Protein AF-M4YPM7-F1 (afdb_monomer)

Radius of gyration: 28.74 Å; Cα contacts (8 Å, |Δi|>4): 149; chains: 1; bounding box: 62×43×100 Å

Sequence (216 aa):
MRSREERKAAREKEKERKKGLDSFDRGKEKEYKKYLNSKSRFVKGIVYSVIEYILVIVFVLAIVAYTQGDDMSHFQDDVIEMLKPGNFIFTALVSFLPIIILGNISTYFGIGTVPKMAIGIIRCLILVVWIYVVLIAAGNIDLMEVTGLSRGNTGLDGLTIGMDGLARFAAFILMVSILIPIGEFAGARKKHKEALAWYNATYKNEDSDEKETAED

pLDDT: mean 71.66, std 12.61, range [38.16, 86.94]

Structure (mmCIF, N/CA/C/O backbone):
data_AF-M4YPM7-F1
#
_entry.id   AF-M4YPM7-F1
#
loop_
_atom_site.group_PDB
_atom_site.id
_atom_site.type_symbol
_atom_site.label_atom_id
_atom_site.label_alt_id
_atom_site.label_comp_id
_atom_site.label_asym_id
_atom_site.label_entity_id
_atom_site.label_seq_id
_atom_site.pdbx_PDB_ins_code
_atom_site.Cartn_x
_atom_site.Cartn_y
_atom_site.Cartn_z
_atom_site.occupancy
_atom_site.B_iso_or_equiv
_atom_site.auth_seq_id
_atom_site.auth_comp_id
_atom_site.auth_asym_id
_atom_site.auth_atom_id
_atom_site.pdbx_PDB_model_num
ATOM 1 N N . MET A 1 1 ? -30.215 -17.330 58.445 1.00 56.34 1 MET A N 1
ATOM 2 C CA . MET A 1 1 ? -28.790 -17.044 58.163 1.00 56.34 1 MET A CA 1
ATOM 3 C C . MET A 1 1 ? -28.404 -17.803 56.899 1.00 56.34 1 MET A C 1
ATOM 5 O O . MET A 1 1 ? -28.416 -19.022 56.949 1.00 56.34 1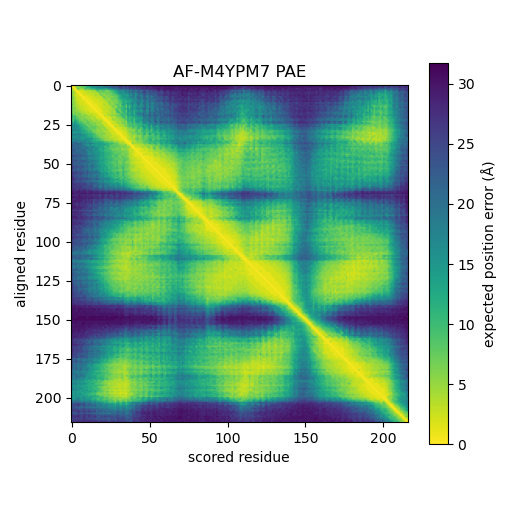 MET A O 1
ATOM 9 N N . ARG A 1 2 ? -28.146 -17.139 55.759 1.00 57.22 2 ARG A N 1
ATOM 10 C CA . ARG A 1 2 ? -27.670 -17.851 54.552 1.00 57.22 2 ARG A CA 1
ATOM 11 C C . ARG A 1 2 ? -26.302 -18.474 54.837 1.00 57.22 2 ARG A C 1
ATOM 13 O O . ARG A 1 2 ? -25.424 -17.772 55.348 1.00 57.22 2 ARG A O 1
ATOM 20 N N . SER A 1 3 ? -26.165 -19.767 54.547 1.00 76.06 3 SER A N 1
ATOM 21 C CA . SER A 1 3 ? -24.959 -20.566 54.789 1.00 76.06 3 SER A CA 1
ATOM 22 C C . SER A 1 3 ? -23.730 -19.885 54.171 1.00 76.06 3 SER A C 1
ATOM 24 O O . SER A 1 3 ? -23.802 -19.292 53.090 1.00 76.06 3 SER A O 1
ATOM 26 N N . ARG A 1 4 ? -22.577 -19.944 54.854 1.00 73.88 4 ARG A N 1
ATOM 27 C CA . ARG A 1 4 ? -21.296 -19.413 54.344 1.00 73.88 4 ARG A CA 1
ATOM 28 C C . ARG A 1 4 ? -20.943 -19.978 52.960 1.00 73.88 4 ARG A C 1
ATOM 30 O O . ARG A 1 4 ? -20.230 -19.312 52.211 1.00 73.88 4 ARG A O 1
ATOM 37 N N . GLU A 1 5 ? -21.459 -21.153 52.618 1.00 74.94 5 GLU A N 1
ATOM 38 C CA . GLU A 1 5 ? -21.242 -21.824 51.335 1.00 74.94 5 GLU A CA 1
ATOM 39 C C . GLU A 1 5 ? -22.024 -21.166 50.192 1.00 74.94 5 GLU A C 1
ATOM 41 O O . GLU A 1 5 ? -21.445 -20.888 49.144 1.00 74.94 5 GLU A O 1
ATOM 46 N N . GLU A 1 6 ? -23.280 -20.766 50.414 1.00 74.81 6 GLU A N 1
ATOM 47 C CA . GLU A 1 6 ? -24.077 -20.041 49.409 1.00 74.81 6 GLU A CA 1
ATOM 48 C C . GLU A 1 6 ? -23.452 -18.684 49.056 1.00 74.81 6 GLU A C 1
ATOM 50 O O . GLU A 1 6 ? -23.468 -18.252 47.902 1.00 74.81 6 GLU A O 1
ATOM 55 N N . ARG A 1 7 ? -22.841 -18.012 50.042 1.00 77.94 7 ARG A N 1
ATOM 56 C CA . ARG A 1 7 ? -22.130 -16.740 49.829 1.00 77.94 7 ARG A CA 1
ATOM 57 C C . ARG A 1 7 ? -20.819 -16.918 49.058 1.00 77.94 7 ARG A C 1
ATOM 59 O O . ARG A 1 7 ? -20.432 -16.003 48.333 1.00 77.94 7 ARG A O 1
ATOM 66 N N . LYS A 1 8 ? -20.132 -18.057 49.202 1.00 80.62 8 LYS A N 1
ATOM 67 C CA . LYS A 1 8 ? -18.924 -18.374 48.420 1.00 80.62 8 LYS A CA 1
ATOM 68 C C . LYS A 1 8 ? -19.280 -18.728 46.975 1.00 80.62 8 LYS A C 1
ATOM 70 O O . LYS A 1 8 ? -18.718 -18.119 46.070 1.00 80.62 8 LYS A O 1
ATOM 75 N N . ALA A 1 9 ? -20.282 -19.582 46.770 1.00 81.31 9 ALA A N 1
ATOM 76 C CA . ALA A 1 9 ? -20.758 -19.956 45.438 1.00 81.31 9 ALA A CA 1
ATOM 77 C C . ALA A 1 9 ? -21.307 -18.753 44.643 1.00 81.31 9 ALA A C 1
ATOM 79 O O . ALA A 1 9 ? -21.054 -18.624 43.446 1.00 81.31 9 ALA A O 1
ATOM 80 N N . ALA A 1 10 ? -22.008 -17.822 45.303 1.00 79.38 10 ALA A N 1
ATOM 81 C CA . ALA A 1 10 ? -22.462 -16.583 44.666 1.00 79.38 10 ALA A CA 1
ATOM 82 C C . ALA A 1 10 ? -21.291 -15.678 44.233 1.00 79.38 10 ALA A C 1
ATOM 84 O O . ALA A 1 10 ? -21.323 -15.116 43.140 1.00 79.38 10 ALA A O 1
ATOM 85 N N . ARG A 1 11 ? -20.234 -15.578 45.052 1.00 80.38 11 ARG A N 1
ATOM 86 C CA . ARG A 1 11 ? -19.030 -14.790 44.731 1.00 80.38 11 ARG A CA 1
ATOM 87 C C . ARG A 1 11 ? -18.207 -15.403 43.599 1.00 80.38 11 ARG A C 1
ATOM 89 O O . ARG A 1 11 ? -17.636 -14.658 42.809 1.00 80.38 11 ARG A O 1
ATOM 96 N N . GLU A 1 12 ? -18.127 -16.728 43.509 1.00 82.25 12 GLU A N 1
ATOM 97 C CA . GLU A 1 12 ? -17.452 -17.404 42.392 1.00 82.25 12 GLU A CA 1
ATOM 98 C C . GLU A 1 12 ? -18.206 -17.205 41.079 1.00 82.25 12 GLU A C 1
ATOM 100 O O . GLU A 1 12 ? -17.600 -16.755 40.107 1.00 82.25 12 GLU A O 1
ATOM 105 N N . LYS A 1 13 ? -19.535 -17.381 41.079 1.00 80.06 13 LYS A N 1
ATOM 106 C CA . LYS A 1 13 ? -20.371 -17.078 39.905 1.00 80.06 13 LYS A CA 1
ATOM 107 C C . LYS A 1 13 ? -20.246 -15.622 39.456 1.00 80.06 13 LYS A C 1
ATOM 109 O O . LYS A 1 13 ? -20.207 -15.345 38.261 1.00 80.06 13 LYS A O 1
ATOM 114 N N . GLU A 1 14 ? -20.159 -14.678 40.392 1.00 76.44 14 GLU A N 1
ATOM 115 C CA . GLU A 1 14 ? -19.972 -13.262 40.059 1.00 76.44 14 GLU A CA 1
ATOM 116 C C . GLU A 1 14 ? -18.581 -12.981 39.461 1.00 76.44 14 GLU A C 1
ATOM 118 O O . GLU A 1 14 ? -18.468 -12.227 38.493 1.00 76.44 14 GLU A O 1
ATOM 123 N N . LYS A 1 15 ? -17.522 -13.623 39.974 1.00 80.19 15 LYS A N 1
ATOM 124 C CA . LYS A 1 15 ? -16.163 -13.521 39.414 1.00 80.19 15 LYS A CA 1
ATOM 125 C C . LYS A 1 15 ? -16.060 -14.122 38.013 1.00 80.19 15 LYS A C 1
ATOM 127 O O . LYS A 1 15 ? -15.408 -13.529 37.157 1.00 80.19 15 LYS A O 1
ATOM 132 N N . GLU A 1 16 ? -16.686 -15.268 37.766 1.00 75.12 16 GLU A N 1
ATOM 133 C CA . GLU A 1 16 ? -16.736 -15.883 36.432 1.00 75.12 16 GLU A CA 1
ATOM 134 C C . GLU A 1 16 ? -17.495 -15.007 35.439 1.00 75.12 16 GLU A C 1
ATOM 136 O O . GLU A 1 16 ? -17.037 -14.798 34.316 1.00 75.12 16 GLU A O 1
ATOM 141 N N . ARG A 1 17 ? -18.608 -14.411 35.877 1.00 70.56 17 ARG A N 1
ATOM 142 C CA . ARG A 1 17 ? -19.399 -13.498 35.051 1.00 70.56 17 ARG A CA 1
ATOM 143 C C . ARG A 1 17 ? -18.626 -12.223 34.697 1.00 70.56 17 ARG A C 1
ATOM 145 O O . ARG A 1 17 ? -18.667 -11.809 33.542 1.00 70.56 17 ARG A O 1
ATOM 152 N N . LYS A 1 18 ? -17.874 -11.649 35.646 1.00 71.81 18 LYS A N 1
ATOM 153 C CA . LYS A 1 18 ? -16.980 -10.500 35.396 1.00 71.81 18 LYS A CA 1
ATOM 154 C C . LYS A 1 18 ? -15.835 -10.861 34.445 1.00 71.81 18 LYS A C 1
ATOM 156 O O . LYS A 1 18 ? -15.642 -10.172 33.455 1.00 71.81 18 LYS A O 1
ATOM 161 N N . LYS A 1 19 ? -15.162 -12.000 34.652 1.00 71.75 19 LYS A N 1
ATOM 162 C CA . LYS A 1 19 ? -14.123 -12.491 33.724 1.00 71.75 19 LYS A CA 1
ATOM 163 C C . LYS A 1 19 ? -14.656 -12.713 32.305 1.00 71.75 19 LYS A C 1
ATOM 165 O O . LYS A 1 19 ? -13.960 -12.401 31.340 1.00 71.75 19 LYS A O 1
ATOM 170 N N . GLY A 1 20 ? -15.873 -13.245 32.178 1.00 66.44 20 GLY A N 1
ATOM 171 C CA . GLY A 1 20 ? -16.557 -13.405 30.896 1.00 66.44 20 GLY A CA 1
ATOM 172 C C . GLY A 1 20 ? -16.801 -12.062 30.206 1.00 66.44 20 GLY A C 1
ATOM 173 O O . GLY A 1 20 ? -16.461 -11.915 29.032 1.00 66.44 20 GLY A O 1
ATOM 174 N N . LEU A 1 21 ? -17.290 -11.068 30.951 1.00 68.06 21 LEU A N 1
ATOM 175 C CA . LEU A 1 21 ? -17.509 -9.705 30.459 1.00 68.06 21 LEU A CA 1
ATOM 176 C C . LEU A 1 21 ? -16.196 -9.046 29.993 1.00 68.06 21 LEU A C 1
ATOM 178 O O . LEU A 1 21 ? -16.108 -8.608 28.849 1.00 68.06 21 LEU A O 1
ATOM 182 N N . ASP A 1 22 ? -15.140 -9.116 30.809 1.00 70.81 22 ASP A N 1
ATOM 183 C CA . ASP A 1 22 ? -13.814 -8.564 30.485 1.00 70.81 22 ASP A CA 1
ATOM 184 C C . ASP A 1 22 ? -13.172 -9.244 29.267 1.00 70.81 22 ASP A C 1
ATOM 186 O O . ASP A 1 22 ? -12.368 -8.655 28.541 1.00 70.81 22 ASP A O 1
ATOM 190 N N . SER A 1 23 ? -13.445 -10.535 29.062 1.00 70.56 23 SER A N 1
ATOM 191 C CA . SER A 1 23 ? -12.946 -11.266 27.893 1.00 70.56 23 SER A CA 1
ATOM 192 C C . SER A 1 23 ? -13.686 -10.867 26.613 1.00 70.56 23 SER A C 1
ATOM 194 O O . SER A 1 23 ? -13.067 -10.743 25.555 1.00 70.56 23 SER A O 1
ATOM 196 N N . PHE A 1 24 ? -14.989 -10.605 26.724 1.00 68.19 24 PHE A N 1
ATOM 197 C CA . PHE A 1 24 ? -15.843 -10.183 25.624 1.00 68.19 24 PHE A CA 1
ATOM 198 C C . PHE A 1 24 ? -15.528 -8.751 25.179 1.00 68.19 24 PHE A C 1
ATOM 200 O O . PHE A 1 24 ? -15.363 -8.511 23.978 1.00 68.19 24 PHE A O 1
ATOM 207 N N . ASP A 1 25 ? -15.341 -7.826 26.125 1.00 73.00 25 ASP A N 1
ATOM 208 C CA . ASP A 1 25 ? -14.943 -6.449 25.813 1.00 73.00 25 ASP A CA 1
ATOM 209 C C . ASP A 1 25 ? -13.547 -6.378 25.193 1.00 73.00 25 ASP A C 1
ATOM 211 O O . ASP A 1 25 ? -13.361 -5.703 24.180 1.00 73.00 25 ASP A O 1
ATOM 215 N N . ARG A 1 26 ? -12.586 -7.177 25.678 1.00 74.06 26 ARG A N 1
ATOM 216 C CA . ARG A 1 26 ? -11.261 -7.290 25.038 1.00 74.06 26 ARG A CA 1
ATOM 217 C C . ARG A 1 26 ? -11.320 -7.880 23.626 1.00 74.06 26 ARG A C 1
ATOM 219 O O . ARG A 1 26 ? -10.484 -7.548 22.783 1.00 74.06 26 ARG A O 1
ATOM 226 N N . GLY A 1 27 ? -12.278 -8.765 23.351 1.00 74.88 27 GLY A N 1
ATOM 227 C CA . GLY A 1 27 ? -12.529 -9.295 22.009 1.00 74.88 27 GLY A CA 1
ATOM 228 C C . GLY A 1 27 ? -13.011 -8.207 21.048 1.00 74.88 27 GLY A C 1
ATOM 229 O O . GLY A 1 27 ? -12.428 -8.025 19.975 1.00 74.88 27 GLY A O 1
ATOM 230 N N . LYS A 1 28 ? -14.013 -7.431 21.474 1.00 75.38 28 LYS A N 1
ATOM 231 C CA . LYS A 1 28 ? -14.548 -6.289 20.717 1.00 75.38 28 LYS A CA 1
ATOM 232 C C . LYS A 1 28 ? -13.520 -5.183 20.515 1.00 75.38 28 LYS A C 1
ATOM 234 O O . LYS A 1 28 ? -13.382 -4.674 19.407 1.00 75.38 28 LYS A O 1
ATOM 239 N N . GLU A 1 29 ? -12.743 -4.860 21.542 1.00 77.25 29 GLU A N 1
ATOM 240 C CA . GLU A 1 29 ? -11.670 -3.869 21.467 1.00 77.25 29 GLU A CA 1
ATOM 241 C C . GLU A 1 29 ? -10.642 -4.237 20.385 1.00 77.25 29 GLU A C 1
ATOM 243 O O . GLU A 1 29 ? -10.269 -3.400 19.558 1.00 77.25 29 GLU A O 1
ATOM 248 N N . LYS A 1 30 ? -10.202 -5.502 20.337 1.00 80.50 30 LYS A N 1
ATOM 249 C CA . LYS A 1 30 ? -9.271 -5.983 19.300 1.00 80.50 30 LYS A CA 1
ATOM 250 C C . LYS A 1 30 ? -9.857 -5.873 17.893 1.00 80.50 30 LYS A C 1
ATOM 252 O O . LYS A 1 30 ? -9.117 -5.585 16.950 1.00 80.50 30 LYS A O 1
ATOM 257 N N . GLU A 1 31 ? -11.154 -6.117 17.735 1.00 80.44 31 GLU A N 1
ATOM 258 C CA . GLU A 1 31 ? -11.834 -5.999 16.447 1.00 80.44 31 GLU A CA 1
ATOM 259 C C . GLU A 1 31 ? -11.967 -4.532 16.016 1.00 80.44 31 GLU A C 1
ATOM 261 O O . GLU A 1 31 ? -11.568 -4.177 14.903 1.00 80.44 31 GLU A O 1
ATOM 266 N N . TYR A 1 32 ? -12.429 -3.660 16.911 1.00 80.44 32 TYR A N 1
ATOM 267 C CA . TYR A 1 32 ? -12.642 -2.242 16.628 1.00 80.44 32 TYR A CA 1
ATOM 268 C C . TYR A 1 32 ? -11.344 -1.465 16.417 1.00 80.44 32 TYR A C 1
ATOM 270 O O . TYR A 1 32 ? -11.282 -0.608 15.530 1.00 80.44 32 TYR A O 1
ATOM 278 N N . LYS A 1 33 ? -10.256 -1.836 17.103 1.00 79.38 33 LYS A N 1
ATOM 279 C CA . LYS A 1 33 ? -8.923 -1.257 16.868 1.00 79.38 33 LYS A CA 1
ATOM 280 C C . LYS A 1 33 ? -8.427 -1.409 15.427 1.00 79.38 33 LYS A C 1
ATOM 282 O O . LYS A 1 33 ? -7.537 -0.656 15.037 1.00 79.38 33 LYS A O 1
ATOM 287 N N . LYS A 1 34 ? -8.972 -2.326 14.614 1.00 79.00 34 LYS A N 1
ATOM 288 C CA . LYS A 1 34 ? -8.639 -2.443 13.176 1.00 79.00 34 LYS A CA 1
ATOM 289 C C . LYS A 1 34 ? -9.203 -1.286 12.347 1.00 79.00 34 LYS A C 1
ATOM 291 O O . LYS A 1 34 ? -8.595 -0.883 11.356 1.00 79.00 34 LYS A O 1
ATOM 296 N N . TYR A 1 35 ? -10.339 -0.738 12.764 1.00 79.00 35 TYR A N 1
ATOM 297 C CA . TYR A 1 35 ? -11.038 0.337 12.064 1.00 79.00 35 TYR A CA 1
ATOM 298 C C . TYR A 1 35 ? -10.646 1.728 12.570 1.00 79.00 35 TYR A C 1
ATOM 300 O O . TYR A 1 35 ? -10.928 2.708 11.903 1.00 79.00 35 TYR A O 1
ATOM 308 N N . LEU A 1 36 ? -9.959 1.833 13.707 1.00 78.75 36 LEU A N 1
ATOM 309 C CA . LEU A 1 36 ? -9.465 3.108 14.244 1.00 78.75 36 LEU A CA 1
ATOM 310 C C . LEU A 1 36 ? -8.073 3.456 13.686 1.00 78.75 36 LEU A C 1
ATOM 312 O O . LEU A 1 36 ? -7.486 2.665 12.953 1.00 78.75 36 LEU A O 1
ATOM 316 N N . ASN A 1 37 ? -7.517 4.625 13.999 1.00 77.31 37 ASN A N 1
ATOM 317 C CA . ASN A 1 37 ? -6.154 4.986 13.575 1.00 77.31 37 ASN A CA 1
ATOM 318 C C . ASN A 1 37 ? -5.098 4.353 14.498 1.00 77.31 37 ASN A C 1
ATOM 320 O O . ASN A 1 37 ? -5.349 4.143 15.685 1.00 77.31 37 ASN A O 1
ATOM 324 N N . SER A 1 38 ? -3.908 4.035 13.974 1.00 77.12 38 SER A N 1
ATOM 325 C CA . SER A 1 38 ? -2.836 3.442 14.791 1.00 77.12 38 SER A CA 1
ATOM 326 C C . SER A 1 38 ? -1.430 3.789 14.298 1.00 77.12 38 SER A C 1
ATOM 328 O O . SER A 1 38 ? -1.021 3.390 13.208 1.00 77.12 38 SER A O 1
ATOM 330 N N . LYS A 1 39 ? -0.640 4.438 15.165 1.00 74.75 39 LYS A N 1
ATOM 331 C CA . LYS A 1 39 ? 0.788 4.734 14.933 1.00 74.75 39 LYS A CA 1
ATOM 332 C C . LYS A 1 39 ? 1.643 3.462 14.809 1.00 74.75 39 LYS A C 1
ATOM 334 O O . LYS A 1 39 ? 2.553 3.403 13.995 1.00 74.75 39 LYS A O 1
ATOM 339 N N . SER A 1 40 ? 1.316 2.415 15.570 1.00 74.00 40 SER A N 1
ATOM 340 C CA . SER A 1 40 ? 2.022 1.122 15.534 1.00 74.00 40 SER A CA 1
ATOM 341 C C . SER A 1 40 ? 1.881 0.413 14.180 1.00 74.00 40 SER A C 1
ATOM 343 O O . SER A 1 40 ? 2.845 -0.174 13.686 1.00 74.00 40 SER A O 1
ATOM 345 N N . ARG A 1 41 ? 0.708 0.517 13.536 1.00 76.25 41 ARG A N 1
ATOM 346 C CA . ARG A 1 41 ? 0.499 -0.020 12.181 1.00 76.25 41 ARG A CA 1
ATOM 347 C C . ARG A 1 41 ? 1.349 0.691 11.137 1.00 76.25 41 ARG A C 1
ATOM 349 O O . ARG A 1 41 ? 1.927 0.014 10.297 1.00 76.25 41 ARG A O 1
ATOM 356 N N . PHE A 1 42 ? 1.476 2.010 11.250 1.00 74.62 42 PHE A N 1
ATOM 357 C CA . PHE A 1 42 ? 2.332 2.806 10.376 1.00 74.62 42 PHE A CA 1
ATOM 358 C C . PHE A 1 42 ? 3.801 2.369 10.449 1.00 74.62 42 PHE A C 1
ATOM 360 O O . PHE A 1 42 ? 4.403 2.070 9.423 1.00 74.62 42 PHE A O 1
ATOM 367 N N . VAL A 1 43 ? 4.355 2.235 11.659 1.00 74.69 43 VAL A N 1
ATOM 368 C CA . VAL A 1 43 ? 5.757 1.817 11.850 1.00 74.69 43 VAL A CA 1
ATOM 369 C C . VAL A 1 43 ? 6.006 0.409 11.306 1.00 74.69 43 VAL A C 1
ATOM 371 O O . VAL A 1 43 ? 6.986 0.190 10.600 1.00 74.69 43 VAL A O 1
ATOM 374 N N . LYS A 1 44 ? 5.102 -0.544 11.572 1.00 76.56 44 LYS A N 1
ATOM 375 C CA . LYS A 1 44 ? 5.204 -1.894 10.994 1.00 76.56 44 LYS A CA 1
ATOM 376 C C . LYS A 1 44 ? 5.117 -1.866 9.468 1.00 76.56 44 LYS A C 1
ATOM 378 O O . LYS A 1 44 ? 5.875 -2.573 8.817 1.00 76.56 44 LYS A O 1
ATOM 383 N N . GLY A 1 45 ? 4.233 -1.036 8.912 1.00 75.81 45 GLY A N 1
ATOM 384 C CA . GLY A 1 45 ? 4.106 -0.828 7.470 1.00 75.81 45 GLY A CA 1
ATOM 385 C C . GLY A 1 45 ? 5.419 -0.381 6.833 1.00 75.81 45 GLY A C 1
ATOM 386 O O . GLY A 1 45 ? 5.841 -0.984 5.850 1.00 75.81 45 GLY A O 1
ATOM 387 N N . ILE A 1 46 ? 6.108 0.594 7.442 1.00 78.19 46 ILE A N 1
ATOM 388 C CA . ILE A 1 46 ? 7.417 1.067 6.962 1.00 78.19 46 ILE A CA 1
ATOM 389 C C . ILE A 1 46 ? 8.420 -0.086 6.888 1.00 78.19 46 ILE A C 1
ATOM 391 O O . ILE A 1 46 ? 9.091 -0.240 5.873 1.00 78.19 46 ILE A O 1
ATOM 395 N N . VAL A 1 47 ? 8.503 -0.922 7.927 1.00 77.94 47 VAL A N 1
ATOM 396 C CA . VAL A 1 47 ? 9.437 -2.060 7.947 1.00 77.94 47 VAL A CA 1
ATOM 397 C C . VAL A 1 47 ? 9.131 -3.047 6.818 1.00 77.94 47 VAL A C 1
ATOM 399 O O . VAL A 1 47 ? 10.037 -3.418 6.076 1.00 77.94 47 VAL A O 1
ATOM 402 N N . TYR A 1 48 ? 7.862 -3.431 6.640 1.00 76.50 48 TYR A N 1
ATOM 403 C CA . TYR A 1 48 ? 7.466 -4.324 5.544 1.00 76.50 48 TYR A CA 1
ATOM 404 C C . TYR A 1 48 ? 7.740 -3.717 4.170 1.00 76.50 48 TYR A C 1
ATOM 406 O O . TYR A 1 48 ? 8.206 -4.418 3.282 1.00 76.50 48 TYR A O 1
ATOM 414 N N . SER A 1 49 ? 7.519 -2.416 4.020 1.00 78.19 49 SER A N 1
ATOM 415 C CA . SER A 1 49 ? 7.792 -1.689 2.783 1.00 78.19 49 SER A CA 1
ATOM 416 C C . SER A 1 49 ? 9.273 -1.628 2.425 1.00 78.19 49 SER A C 1
ATOM 418 O O . SER A 1 49 ? 9.623 -1.734 1.255 1.00 78.19 49 SER A O 1
ATOM 420 N N . VAL A 1 50 ? 10.156 -1.459 3.413 1.00 80.06 50 VAL A N 1
ATOM 421 C CA . VAL A 1 50 ? 11.608 -1.506 3.182 1.00 80.06 50 VAL A CA 1
ATOM 422 C C . VAL A 1 50 ? 12.015 -2.899 2.702 1.00 80.06 50 VAL A C 1
ATOM 424 O O . VAL A 1 50 ? 12.777 -3.015 1.748 1.00 80.06 50 VAL A O 1
ATOM 427 N N . ILE A 1 51 ? 11.463 -3.953 3.312 1.00 82.19 51 ILE A N 1
ATOM 428 C CA . ILE A 1 51 ? 11.703 -5.337 2.882 1.00 82.19 51 ILE A CA 1
ATOM 429 C C . ILE A 1 51 ? 11.173 -5.563 1.460 1.00 82.19 51 ILE A C 1
ATOM 431 O O . ILE A 1 51 ? 11.892 -6.107 0.629 1.00 82.19 51 ILE A O 1
ATOM 435 N N . GLU A 1 52 ? 9.950 -5.119 1.159 1.00 76.69 52 GLU A N 1
ATOM 436 C CA . GLU A 1 52 ? 9.345 -5.217 -0.176 1.00 76.69 52 GLU A CA 1
ATOM 437 C C . GLU A 1 52 ? 10.204 -4.507 -1.231 1.00 76.69 52 GLU A C 1
ATOM 439 O O . GLU A 1 52 ? 10.471 -5.071 -2.288 1.00 76.69 52 GLU A O 1
ATOM 444 N N . TYR A 1 53 ? 10.720 -3.317 -0.919 1.00 79.88 53 TYR A N 1
ATOM 445 C CA . TYR A 1 53 ? 11.610 -2.584 -1.817 1.00 79.88 53 TYR A CA 1
ATOM 446 C C . TYR A 1 53 ? 12.927 -3.325 -2.076 1.00 79.88 53 TYR A C 1
ATOM 448 O O . TYR A 1 53 ? 13.364 -3.420 -3.221 1.00 79.88 53 TYR A O 1
ATOM 456 N N . ILE A 1 54 ? 13.535 -3.905 -1.036 1.00 81.62 54 ILE A N 1
ATOM 457 C CA . ILE A 1 54 ? 14.739 -4.736 -1.181 1.00 81.62 54 ILE A CA 1
ATOM 458 C C . ILE A 1 54 ? 14.442 -5.956 -2.061 1.00 81.62 54 ILE A C 1
ATOM 460 O O . ILE A 1 54 ? 15.240 -6.279 -2.938 1.00 81.62 54 ILE A O 1
ATOM 464 N N . LEU A 1 55 ? 13.290 -6.608 -1.881 1.00 80.94 55 LEU A N 1
ATOM 465 C CA . LEU A 1 55 ? 12.884 -7.746 -2.710 1.00 80.94 55 LEU A CA 1
ATOM 466 C C . LEU A 1 55 ? 12.695 -7.353 -4.178 1.00 80.94 55 LEU A C 1
ATOM 468 O O . LEU A 1 55 ? 13.126 -8.100 -5.052 1.00 80.94 55 LEU A O 1
ATOM 472 N N . VAL A 1 56 ? 12.110 -6.185 -4.459 1.00 78.25 56 VAL A N 1
ATOM 473 C CA . VAL A 1 56 ? 11.988 -5.662 -5.831 1.00 78.25 56 VAL A CA 1
ATOM 474 C C . VAL A 1 56 ? 13.366 -5.429 -6.448 1.00 78.25 56 VAL A C 1
ATOM 476 O O . VAL A 1 56 ? 13.593 -5.851 -7.578 1.00 78.25 56 VAL A O 1
ATOM 479 N N . ILE A 1 57 ? 14.306 -4.830 -5.709 1.00 79.06 57 ILE A N 1
ATOM 480 C CA . ILE A 1 57 ? 15.686 -4.640 -6.183 1.00 79.06 57 ILE A CA 1
ATOM 481 C C . ILE A 1 57 ? 16.329 -5.991 -6.514 1.00 79.06 57 ILE A C 1
ATOM 483 O O . ILE A 1 57 ? 16.868 -6.159 -7.604 1.00 79.06 57 ILE A O 1
ATOM 487 N N . VAL A 1 58 ? 16.237 -6.971 -5.611 1.00 80.38 58 VAL A N 1
ATOM 488 C CA . VAL A 1 58 ? 16.792 -8.318 -5.831 1.00 80.38 58 VAL A CA 1
ATOM 489 C C . VAL A 1 58 ? 16.147 -8.992 -7.041 1.00 80.38 58 VAL A C 1
ATOM 491 O O . VAL A 1 58 ? 16.845 -9.617 -7.833 1.00 80.38 58 VAL A O 1
ATOM 494 N N . PHE A 1 59 ? 14.834 -8.844 -7.216 1.00 75.81 59 PHE A N 1
ATOM 495 C CA . PHE A 1 59 ? 14.112 -9.419 -8.347 1.00 75.81 59 PHE A CA 1
ATOM 496 C C . PHE A 1 59 ? 14.547 -8.801 -9.681 1.00 75.81 59 PHE A C 1
ATOM 498 O O . PHE A 1 59 ? 14.794 -9.528 -10.640 1.00 75.81 59 PHE A O 1
ATOM 505 N N . VAL A 1 60 ? 14.713 -7.477 -9.732 1.00 74.06 60 VAL A N 1
ATOM 506 C CA . VAL A 1 60 ? 15.241 -6.780 -10.914 1.00 74.06 60 VAL A CA 1
ATOM 507 C C . VAL A 1 60 ? 16.667 -7.243 -11.219 1.00 74.06 60 VAL A C 1
ATOM 509 O O . VAL A 1 60 ? 16.955 -7.588 -12.361 1.00 74.06 60 VAL A O 1
ATOM 512 N N . LEU A 1 61 ? 17.537 -7.334 -10.208 1.00 73.06 61 LEU A N 1
ATOM 513 C CA . LEU A 1 61 ? 18.909 -7.825 -10.379 1.00 73.06 61 LEU A CA 1
ATOM 514 C C . LEU A 1 61 ? 18.953 -9.280 -10.867 1.00 73.06 61 LEU A C 1
ATOM 516 O O . LEU A 1 61 ? 19.794 -9.616 -11.695 1.00 73.06 61 LEU A O 1
ATOM 520 N N . ALA A 1 62 ? 18.040 -10.134 -10.397 1.00 73.19 62 ALA A N 1
ATOM 521 C CA . ALA A 1 62 ? 17.938 -11.520 -10.846 1.00 73.19 62 ALA A CA 1
ATOM 522 C C . ALA A 1 62 ? 17.496 -11.627 -12.314 1.00 73.19 62 ALA A C 1
ATOM 524 O O . ALA A 1 62 ? 18.018 -12.469 -13.042 1.00 73.19 62 ALA A O 1
ATOM 525 N N . ILE A 1 63 ? 16.571 -10.769 -12.764 1.00 67.94 63 ILE A N 1
ATOM 526 C CA . ILE A 1 63 ? 16.173 -10.697 -14.179 1.00 67.94 63 ILE A CA 1
ATOM 527 C C . ILE A 1 63 ? 17.356 -10.250 -15.037 1.00 67.94 63 ILE A C 1
ATOM 529 O O . ILE A 1 63 ? 17.645 -10.902 -16.035 1.00 67.94 63 ILE A O 1
ATOM 533 N N . VAL A 1 64 ? 18.062 -9.191 -14.628 1.00 65.50 64 VAL A N 1
ATOM 534 C CA . VAL A 1 64 ? 19.247 -8.691 -15.344 1.00 65.50 64 VAL A CA 1
ATOM 535 C C . VAL A 1 64 ? 20.318 -9.782 -15.447 1.00 65.50 64 VAL A C 1
ATOM 537 O O . VAL A 1 64 ? 20.820 -10.050 -16.537 1.00 65.50 64 VAL A O 1
ATOM 540 N N . ALA A 1 65 ? 20.603 -10.478 -14.342 1.00 66.50 65 ALA A N 1
ATOM 541 C CA . ALA A 1 65 ? 21.547 -11.595 -14.323 1.00 66.50 65 ALA A CA 1
ATOM 542 C C . ALA A 1 65 ? 21.121 -12.734 -15.261 1.00 66.50 65 ALA A C 1
ATOM 544 O O . ALA A 1 65 ? 21.952 -13.299 -15.962 1.00 66.50 65 ALA A O 1
ATOM 545 N N . TYR A 1 66 ? 19.823 -13.053 -15.308 1.00 65.75 66 TYR A N 1
ATOM 546 C CA . TYR A 1 66 ? 19.294 -14.076 -16.208 1.00 65.75 66 TYR A CA 1
ATOM 547 C C . TYR A 1 66 ? 19.412 -13.675 -17.685 1.00 65.75 66 TYR A C 1
ATOM 549 O O . TYR A 1 66 ? 19.730 -14.516 -18.523 1.00 65.75 66 TYR A O 1
ATOM 557 N N . THR A 1 67 ? 19.184 -12.401 -18.017 1.00 64.44 67 THR A N 1
ATOM 558 C CA . THR A 1 67 ? 19.281 -11.910 -19.402 1.00 64.44 67 THR A CA 1
ATOM 559 C C . THR A 1 67 ? 20.713 -11.830 -19.928 1.00 64.44 67 THR A C 1
ATOM 561 O O . THR A 1 67 ? 20.901 -11.925 -21.137 1.00 64.44 67 THR A O 1
ATOM 564 N N . GLN A 1 68 ? 21.714 -11.687 -19.053 1.00 59.44 68 GLN A N 1
ATOM 565 C CA . GLN A 1 68 ? 23.124 -11.588 -19.455 1.00 59.44 68 GLN A CA 1
ATOM 566 C C . GLN A 1 68 ? 23.821 -12.945 -19.698 1.00 59.44 68 GLN A C 1
ATOM 568 O O . GLN A 1 68 ? 24.908 -12.974 -20.269 1.00 59.44 68 GLN A O 1
ATOM 573 N N . GLY A 1 69 ? 23.196 -14.079 -19.357 1.00 60.62 69 GLY A N 1
ATOM 574 C CA . GLY A 1 69 ? 23.741 -15.413 -19.655 1.00 60.62 69 GLY A CA 1
ATOM 575 C C . GLY A 1 69 ? 25.063 -15.740 -18.934 1.00 60.62 69 GLY A C 1
ATOM 576 O O . GLY A 1 69 ? 25.292 -15.290 -17.815 1.00 60.62 69 GLY A O 1
ATOM 577 N N . ASP A 1 70 ? 25.920 -16.560 -19.562 1.00 55.50 70 ASP A N 1
ATOM 578 C CA . ASP A 1 70 ? 27.173 -17.087 -18.976 1.00 55.50 70 ASP A CA 1
ATOM 579 C C . ASP A 1 70 ? 28.306 -16.044 -18.855 1.00 55.50 70 ASP A C 1
ATOM 581 O O . ASP A 1 70 ? 29.328 -16.311 -18.215 1.00 55.50 70 ASP A O 1
ATOM 585 N N . ASP A 1 71 ? 28.142 -14.847 -19.425 1.00 59.34 71 ASP A N 1
ATOM 586 C CA . ASP A 1 71 ? 29.158 -13.790 -19.403 1.00 59.34 71 ASP A CA 1
ATOM 587 C C . ASP A 1 71 ? 29.041 -12.924 -18.132 1.00 59.34 71 ASP A C 1
ATOM 589 O O . ASP A 1 71 ? 28.823 -11.716 -18.150 1.00 59.34 71 ASP A O 1
ATOM 593 N N . MET A 1 72 ? 29.202 -13.563 -16.968 1.00 59.75 72 MET A N 1
ATOM 594 C CA . MET A 1 72 ? 29.200 -12.889 -15.656 1.00 59.75 72 MET A CA 1
ATOM 595 C C . MET A 1 72 ? 30.439 -12.010 -15.410 1.00 59.75 72 MET A C 1
ATOM 597 O O . MET A 1 72 ? 30.543 -11.360 -14.368 1.00 59.75 72 MET A O 1
ATOM 601 N N . SER A 1 73 ? 31.393 -12.002 -16.343 1.00 65.19 73 SER A N 1
ATOM 602 C CA . SER A 1 73 ? 32.680 -11.310 -16.234 1.00 65.19 73 SER A CA 1
ATOM 603 C C . SER A 1 73 ? 32.535 -9.785 -16.109 1.00 65.19 73 SER A C 1
ATOM 605 O O . SER A 1 73 ? 33.338 -9.159 -15.418 1.00 65.19 73 SER A O 1
ATOM 607 N N . HIS A 1 74 ? 31.474 -9.215 -16.690 1.00 63.78 74 HIS A N 1
ATOM 608 C CA . HIS A 1 74 ? 31.166 -7.779 -16.665 1.00 63.78 74 HIS A CA 1
ATOM 609 C C . HIS A 1 74 ? 29.892 -7.419 -15.882 1.00 63.78 74 HIS A C 1
ATOM 611 O O . HIS A 1 74 ? 29.569 -6.242 -15.742 1.00 63.78 74 HIS A O 1
ATOM 617 N N . PHE A 1 75 ? 29.221 -8.402 -15.267 1.00 67.00 75 PHE A N 1
ATOM 618 C CA . PHE A 1 75 ? 27.959 -8.201 -14.540 1.00 67.00 75 PHE A CA 1
ATOM 619 C C . PHE A 1 75 ? 28.044 -7.099 -13.473 1.00 67.00 75 PHE A C 1
ATOM 621 O O . PHE A 1 75 ? 27.111 -6.320 -13.285 1.00 67.00 75 PHE A O 1
ATOM 628 N N . GLN A 1 76 ? 29.169 -7.015 -12.756 1.00 68.44 76 GLN A N 1
ATOM 629 C CA . GLN A 1 76 ? 29.355 -5.987 -11.735 1.00 68.44 76 GLN A CA 1
ATOM 630 C C . GLN A 1 76 ? 29.394 -4.576 -12.341 1.00 68.44 76 GLN A C 1
ATOM 632 O O . GLN A 1 76 ? 28.768 -3.669 -11.790 1.00 68.44 76 GLN A O 1
ATOM 637 N N . ASP A 1 77 ? 30.098 -4.394 -13.457 1.00 68.56 77 ASP A N 1
ATOM 638 C CA . ASP A 1 77 ? 30.224 -3.098 -14.124 1.00 68.56 77 ASP A CA 1
ATOM 639 C C . ASP A 1 77 ? 28.894 -2.686 -14.773 1.00 68.56 77 ASP A C 1
ATOM 641 O O . ASP A 1 77 ? 28.466 -1.540 -14.609 1.00 68.56 77 ASP A O 1
ATOM 645 N N . ASP A 1 78 ? 28.176 -3.642 -15.368 1.00 67.06 78 ASP A N 1
ATOM 646 C CA . ASP A 1 78 ? 26.860 -3.428 -15.976 1.00 67.06 78 ASP A CA 1
ATOM 647 C C . ASP A 1 78 ? 25.791 -3.068 -14.940 1.00 67.06 78 ASP A C 1
ATOM 649 O O . ASP A 1 78 ? 25.013 -2.132 -15.134 1.00 67.06 78 ASP A O 1
ATOM 653 N N . VAL A 1 79 ? 25.766 -3.749 -13.790 1.00 68.12 79 VAL A N 1
ATOM 654 C CA . VAL A 1 79 ? 24.842 -3.415 -12.693 1.00 68.12 79 VAL A CA 1
ATOM 655 C C . VAL A 1 79 ? 25.151 -2.033 -12.124 1.00 68.12 79 VAL A C 1
ATOM 657 O O . VAL A 1 79 ? 24.229 -1.256 -11.857 1.00 68.12 79 VAL A O 1
ATOM 660 N N . ILE A 1 80 ? 26.432 -1.699 -11.943 1.00 71.44 80 ILE A N 1
ATOM 661 C CA . ILE A 1 80 ? 26.836 -0.366 -11.482 1.00 71.44 80 ILE A CA 1
ATOM 662 C C . ILE A 1 80 ? 26.397 0.689 -12.499 1.00 71.44 80 ILE A C 1
ATOM 664 O O . ILE A 1 80 ? 25.882 1.734 -12.102 1.00 71.44 80 ILE A O 1
ATOM 668 N N . GLU A 1 81 ? 26.546 0.425 -13.795 1.00 72.31 81 GLU A N 1
ATOM 669 C CA . GLU A 1 81 ? 26.112 1.323 -14.861 1.00 72.31 81 GLU A CA 1
ATOM 670 C C . GLU A 1 81 ? 24.588 1.485 -14.925 1.00 72.31 81 GLU A C 1
ATOM 672 O O . GLU A 1 81 ? 24.096 2.613 -15.031 1.00 72.31 81 GLU A O 1
ATOM 677 N N . MET A 1 82 ? 23.831 0.402 -14.750 1.00 68.06 82 MET A N 1
ATOM 678 C CA . MET A 1 82 ? 22.366 0.398 -14.660 1.00 68.06 82 MET A CA 1
ATOM 679 C C . MET A 1 82 ? 21.822 1.127 -13.421 1.00 68.06 82 MET A C 1
ATOM 681 O O . MET A 1 82 ? 20.714 1.674 -13.451 1.00 68.06 82 MET A O 1
ATOM 685 N N . LEU A 1 83 ? 22.604 1.177 -12.339 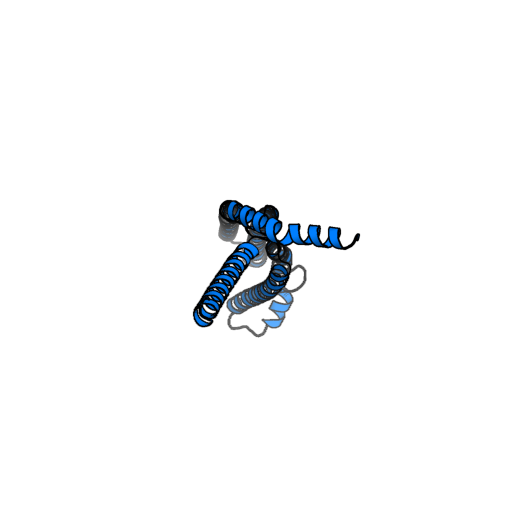1.00 71.06 83 LEU A N 1
ATOM 686 C CA . LEU A 1 83 ? 22.283 1.892 -11.100 1.00 71.06 83 LEU A CA 1
ATOM 687 C C . LEU A 1 83 ? 22.830 3.328 -11.057 1.00 71.06 83 LEU A C 1
ATOM 689 O O . LEU A 1 83 ? 22.597 4.031 -10.069 1.00 71.06 83 LEU A O 1
ATOM 693 N N . LYS A 1 84 ? 23.527 3.802 -12.101 1.00 73.44 84 LYS A N 1
ATOM 694 C CA . LYS A 1 84 ? 23.960 5.206 -12.167 1.00 73.44 84 LYS A CA 1
ATOM 695 C C . LYS A 1 84 ? 22.748 6.149 -12.236 1.00 73.44 84 LYS A C 1
ATOM 697 O O . LYS A 1 84 ? 21.767 5.857 -12.929 1.00 73.44 84 LYS A O 1
ATOM 702 N N . PRO A 1 85 ? 22.820 7.322 -11.576 1.00 71.25 85 PRO A N 1
ATOM 703 C CA . PRO A 1 85 ? 21.797 8.352 -11.697 1.00 71.25 85 PRO A CA 1
ATOM 704 C C . PRO A 1 85 ? 21.544 8.725 -13.160 1.00 71.25 85 PRO A C 1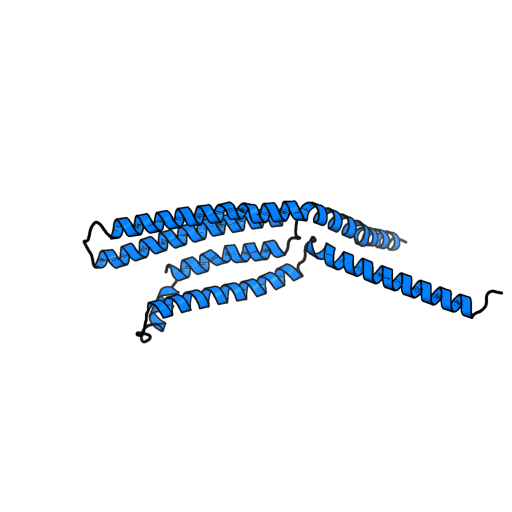
ATOM 706 O O . PRO A 1 85 ? 22.480 9.031 -13.893 1.00 71.25 85 PRO A O 1
ATOM 709 N N . GLY A 1 86 ? 20.276 8.710 -13.575 1.00 63.59 86 GLY A N 1
ATOM 710 C CA . GLY A 1 86 ? 19.866 9.002 -14.952 1.00 63.59 86 GLY A CA 1
ATOM 711 C C . GLY A 1 86 ? 19.670 7.768 -15.836 1.00 63.59 86 GLY A C 1
ATOM 712 O O . GLY A 1 86 ? 19.041 7.891 -16.883 1.00 63.59 86 GLY A O 1
ATOM 713 N N . ASN A 1 87 ? 20.117 6.581 -15.409 1.00 72.06 87 ASN A N 1
ATOM 714 C CA . ASN A 1 87 ? 19.791 5.342 -16.110 1.00 72.06 87 ASN A CA 1
ATOM 715 C C . ASN A 1 87 ? 18.328 4.927 -15.842 1.00 72.06 87 ASN A C 1
ATOM 717 O O . ASN A 1 87 ? 17.721 5.309 -14.830 1.00 72.06 87 ASN A O 1
ATOM 721 N N . PHE A 1 88 ? 17.738 4.161 -16.756 1.00 70.62 88 PHE A N 1
ATOM 722 C CA . PHE A 1 88 ? 16.335 3.761 -16.722 1.00 70.62 88 PHE A CA 1
ATOM 723 C C . PHE A 1 88 ? 15.985 2.950 -15.472 1.00 70.62 88 PHE A C 1
ATOM 725 O O . PHE A 1 88 ? 15.012 3.280 -14.794 1.00 70.62 88 PHE A O 1
ATOM 732 N N . ILE A 1 89 ? 16.807 1.956 -15.116 1.00 72.44 89 ILE A N 1
ATOM 733 C CA . ILE A 1 89 ? 16.575 1.106 -13.937 1.00 72.44 89 ILE A CA 1
ATOM 734 C C . ILE A 1 89 ? 16.633 1.939 -12.651 1.00 72.44 89 ILE A C 1
ATOM 736 O O . ILE A 1 89 ? 15.720 1.864 -11.826 1.00 72.44 89 ILE A O 1
ATOM 740 N N . PHE A 1 90 ? 17.643 2.802 -12.507 1.00 77.06 90 PHE A N 1
ATOM 741 C CA . PHE A 1 90 ? 17.729 3.738 -11.384 1.00 77.06 90 PHE A CA 1
ATOM 742 C C . PHE A 1 90 ? 16.494 4.650 -11.296 1.00 77.06 90 PHE A C 1
ATOM 744 O O . PHE A 1 90 ? 15.889 4.793 -10.232 1.00 77.06 90 PHE A O 1
ATOM 751 N N . THR A 1 91 ? 16.082 5.238 -12.419 1.00 74.69 91 THR A N 1
ATOM 752 C CA . THR A 1 91 ? 14.934 6.154 -12.476 1.00 74.69 91 THR A CA 1
ATOM 753 C C . THR A 1 91 ? 13.620 5.436 -12.158 1.00 74.69 91 THR A C 1
ATOM 755 O O . THR A 1 91 ? 12.794 5.975 -11.417 1.00 74.69 91 THR A O 1
ATOM 758 N N . ALA A 1 92 ? 13.431 4.204 -12.639 1.00 75.06 92 ALA A N 1
ATOM 759 C CA . ALA A 1 92 ? 12.273 3.369 -12.326 1.00 75.06 92 ALA A CA 1
ATOM 760 C C . ALA A 1 92 ? 12.207 3.037 -10.825 1.00 75.06 92 ALA A C 1
ATOM 762 O O . ALA A 1 92 ? 11.160 3.211 -10.200 1.00 75.06 92 ALA A O 1
ATOM 763 N N . LEU A 1 93 ? 13.332 2.648 -10.218 1.00 77.88 93 LEU A N 1
ATOM 764 C CA . LEU A 1 93 ? 13.411 2.343 -8.786 1.00 77.88 93 LEU A CA 1
ATOM 765 C C . LEU A 1 93 ? 13.139 3.579 -7.915 1.00 77.88 93 LEU A C 1
ATOM 767 O O . LEU A 1 93 ? 12.292 3.539 -7.021 1.00 77.88 93 LEU A O 1
ATOM 771 N N . VAL A 1 94 ? 13.788 4.710 -8.207 1.00 78.62 94 VAL A N 1
ATOM 772 C CA . VAL A 1 94 ? 13.603 5.953 -7.437 1.00 78.62 94 VAL A CA 1
ATOM 773 C C . VAL A 1 94 ? 12.176 6.487 -7.569 1.00 78.62 94 VAL A C 1
ATOM 775 O O . VAL A 1 94 ? 11.584 6.921 -6.580 1.00 78.62 94 VAL A O 1
ATOM 778 N N . SER A 1 95 ? 11.580 6.411 -8.760 1.00 76.31 95 SER A N 1
ATOM 779 C CA . SER A 1 95 ? 10.188 6.832 -8.978 1.00 76.31 95 SER A CA 1
ATOM 780 C C . SER A 1 95 ? 9.151 5.899 -8.339 1.00 76.31 95 SER A C 1
ATOM 782 O O . SER A 1 95 ? 7.990 6.292 -8.205 1.00 76.31 95 SER A O 1
ATOM 784 N N . PHE A 1 96 ? 9.554 4.713 -7.865 1.00 80.56 96 PHE A N 1
ATOM 785 C CA . PHE A 1 96 ? 8.700 3.806 -7.094 1.00 80.56 96 PHE A CA 1
ATOM 786 C C . PHE A 1 96 ? 8.613 4.179 -5.599 1.00 80.56 96 PHE A C 1
ATOM 788 O O . PHE A 1 96 ? 7.627 3.858 -4.929 1.00 80.56 96 PHE A O 1
ATOM 795 N N . LEU A 1 97 ? 9.586 4.926 -5.058 1.00 78.69 97 LEU A N 1
ATOM 796 C CA . LEU A 1 97 ? 9.603 5.338 -3.644 1.00 78.69 97 LEU A CA 1
ATOM 797 C C . LEU A 1 97 ? 8.332 6.093 -3.195 1.00 78.69 97 LEU A C 1
ATOM 799 O O . LEU A 1 97 ? 7.782 5.745 -2.145 1.00 78.69 97 LEU A O 1
ATOM 803 N N . PRO A 1 98 ? 7.794 7.075 -3.949 1.00 76.06 98 PRO A N 1
ATOM 804 C CA . PRO A 1 98 ? 6.551 7.757 -3.582 1.00 76.06 98 PRO A CA 1
ATOM 805 C C . PRO A 1 98 ? 5.349 6.813 -3.429 1.00 76.06 98 PRO A C 1
ATOM 807 O O . PRO A 1 98 ? 4.519 7.011 -2.539 1.00 76.06 98 PRO A O 1
ATOM 810 N N . ILE A 1 99 ? 5.268 5.758 -4.249 1.00 80.75 99 ILE A N 1
ATOM 811 C CA . ILE A 1 99 ? 4.192 4.754 -4.195 1.00 80.75 99 ILE A CA 1
ATOM 812 C C . ILE A 1 99 ? 4.246 3.996 -2.867 1.00 80.75 99 ILE A C 1
ATOM 814 O O . ILE A 1 99 ? 3.215 3.795 -2.216 1.00 80.75 99 ILE A O 1
ATOM 818 N N . ILE A 1 100 ? 5.453 3.622 -2.440 1.00 79.06 100 ILE A N 1
ATOM 819 C CA . ILE A 1 100 ? 5.694 2.943 -1.165 1.00 79.06 100 ILE A CA 1
ATOM 820 C C . ILE A 1 100 ? 5.350 3.855 0.015 1.00 79.06 100 ILE A C 1
ATOM 822 O O . ILE A 1 100 ? 4.653 3.440 0.945 1.00 79.06 100 ILE A O 1
ATOM 826 N N . ILE A 1 101 ? 5.797 5.113 -0.021 1.00 79.00 101 ILE A N 1
ATOM 827 C CA . ILE A 1 101 ? 5.524 6.094 1.038 1.00 79.00 101 ILE A CA 1
ATOM 828 C C . ILE A 1 101 ? 4.012 6.272 1.220 1.00 79.00 101 ILE A C 1
ATOM 830 O O . ILE A 1 101 ? 3.510 6.192 2.343 1.00 79.00 101 ILE A O 1
ATOM 834 N N . LEU A 1 102 ? 3.266 6.431 0.125 1.00 78.88 102 LEU A N 1
ATOM 835 C CA . LEU A 1 102 ? 1.805 6.532 0.162 1.00 78.88 102 LEU A CA 1
ATOM 836 C C . LEU A 1 102 ? 1.150 5.252 0.691 1.00 78.88 102 LEU A C 1
ATOM 838 O O . LEU A 1 102 ? 0.215 5.323 1.494 1.00 78.88 102 LEU A O 1
ATOM 842 N N . GLY A 1 103 ? 1.676 4.086 0.308 1.00 76.94 103 GLY A N 1
ATOM 843 C CA . GLY A 1 103 ? 1.276 2.802 0.879 1.00 76.94 103 GLY A CA 1
ATOM 844 C C . GLY A 1 103 ? 1.383 2.797 2.402 1.00 76.94 103 GLY A C 1
ATOM 845 O O . GLY A 1 103 ? 0.407 2.478 3.084 1.00 76.94 103 GLY A O 1
ATOM 846 N N . ASN A 1 104 ? 2.506 3.260 2.945 1.00 80.69 104 ASN A N 1
ATOM 847 C CA . ASN A 1 104 ? 2.716 3.338 4.389 1.00 80.69 104 ASN A CA 1
ATOM 848 C C . ASN A 1 104 ? 1.790 4.335 5.070 1.00 80.69 104 ASN A C 1
ATOM 850 O O . ASN A 1 104 ? 1.147 3.977 6.057 1.00 80.69 104 ASN A O 1
ATOM 854 N N . ILE A 1 105 ? 1.644 5.545 4.530 1.00 79.75 105 ILE A N 1
ATOM 855 C CA . ILE A 1 105 ? 0.748 6.564 5.096 1.00 79.75 105 ILE A CA 1
ATOM 856 C C . ILE A 1 105 ? -0.694 6.035 5.161 1.00 79.75 105 ILE A C 1
ATOM 858 O O . ILE A 1 105 ? -1.390 6.265 6.149 1.00 79.75 105 ILE A O 1
ATOM 862 N N . SER A 1 106 ? -1.132 5.234 4.185 1.00 80.50 106 SER A N 1
ATOM 863 C CA . SER A 1 106 ? -2.465 4.615 4.210 1.00 80.50 106 SER A CA 1
ATOM 864 C C . SER A 1 106 ? -2.692 3.669 5.405 1.00 80.50 106 SER A C 1
ATOM 866 O O . SER A 1 106 ? -3.820 3.544 5.886 1.00 80.50 106 SER A O 1
ATOM 868 N N . THR A 1 107 ? -1.635 3.026 5.925 1.00 78.81 107 THR A N 1
ATOM 869 C CA . THR A 1 107 ? -1.727 2.073 7.050 1.00 78.81 107 THR A CA 1
ATOM 870 C C . THR A 1 107 ? -1.934 2.747 8.406 1.00 78.81 107 THR A C 1
ATOM 872 O O . THR A 1 107 ? -2.462 2.113 9.329 1.00 78.81 107 THR A O 1
ATOM 875 N N . TYR A 1 108 ? -1.570 4.032 8.515 1.00 80.69 108 TYR A N 1
ATOM 876 C CA . TYR A 1 108 ? -1.874 4.864 9.681 1.00 80.69 108 TYR A CA 1
ATOM 877 C C . TYR A 1 108 ? -3.385 4.961 9.903 1.00 80.69 108 TYR A C 1
ATOM 879 O O . TYR A 1 108 ? -3.873 4.876 11.036 1.00 80.69 108 TYR A O 1
ATOM 887 N N . PHE A 1 109 ? -4.121 5.096 8.802 1.00 82.19 109 PHE A N 1
ATOM 888 C CA . PHE A 1 109 ? -5.558 5.258 8.819 1.00 82.19 109 PHE A CA 1
ATOM 889 C C . PHE A 1 109 ? -6.287 3.927 9.040 1.00 82.19 109 PHE A C 1
ATOM 891 O O . PHE A 1 109 ? -5.915 2.858 8.541 1.00 82.19 109 PHE A O 1
ATOM 898 N N . GLY A 1 110 ? -7.363 3.993 9.815 1.00 78.25 110 GLY A N 1
ATOM 899 C CA . GLY A 1 110 ? -8.274 2.878 10.027 1.00 78.25 110 GLY A CA 1
ATOM 900 C C . GLY A 1 110 ? -8.983 2.415 8.755 1.00 78.25 110 GLY A C 1
ATOM 901 O O . GLY A 1 110 ? -9.178 3.181 7.806 1.00 78.25 110 GLY A O 1
ATOM 902 N N . ILE A 1 111 ? -9.371 1.139 8.722 1.00 80.31 111 ILE A N 1
ATOM 903 C CA . ILE A 1 111 ? -10.187 0.587 7.631 1.00 80.31 111 ILE A CA 1
ATOM 904 C C . ILE A 1 111 ? -11.547 1.307 7.614 1.00 80.31 111 ILE A C 1
ATOM 906 O O . ILE A 1 111 ? -12.163 1.477 8.661 1.00 80.31 111 ILE A O 1
ATOM 910 N N . GLY A 1 112 ? -12.016 1.736 6.438 1.00 77.38 112 GLY A N 1
ATOM 911 C CA . GLY A 1 112 ? -13.294 2.449 6.291 1.00 77.38 112 GLY A CA 1
ATOM 912 C C . GLY A 1 112 ? -13.229 3.960 6.550 1.00 77.38 112 GLY A C 1
ATOM 913 O O . GLY A 1 112 ? -14.269 4.617 6.570 1.00 77.38 112 GLY A O 1
ATOM 914 N N . THR A 1 113 ? -12.030 4.525 6.724 1.00 84.69 113 THR A N 1
ATOM 915 C CA . THR A 1 113 ? -11.819 5.979 6.795 1.00 84.69 113 THR A CA 1
ATOM 916 C C . THR A 1 113 ? -11.729 6.603 5.394 1.00 84.69 113 THR A C 1
ATOM 918 O O . THR A 1 113 ? -11.211 5.995 4.456 1.00 84.69 113 THR A O 1
ATOM 921 N N . VAL A 1 114 ? -12.200 7.847 5.251 1.00 83.94 114 VAL A N 1
ATOM 922 C CA . VAL A 1 114 ? -12.123 8.600 3.981 1.00 83.94 114 VAL A CA 1
ATOM 923 C C . VAL A 1 114 ? -10.670 8.859 3.544 1.00 83.94 114 VAL A C 1
ATOM 925 O O . VAL A 1 114 ? -10.370 8.617 2.375 1.00 83.94 114 VAL A O 1
ATOM 928 N N . PRO A 1 115 ? -9.735 9.262 4.433 1.00 83.25 115 PRO A N 1
ATOM 929 C CA . PRO A 1 115 ? -8.335 9.444 4.051 1.00 83.25 115 PRO A CA 1
ATOM 930 C C . PRO A 1 115 ? -7.674 8.169 3.517 1.00 83.25 115 PRO A C 1
ATOM 932 O O . PRO A 1 115 ? -6.931 8.239 2.543 1.00 83.25 115 PRO A O 1
ATOM 935 N N . LYS A 1 116 ? -7.977 6.993 4.090 1.00 83.94 116 LYS A N 1
ATOM 936 C CA . LYS A 1 116 ? -7.435 5.718 3.595 1.00 83.94 116 LYS A CA 1
ATOM 937 C C . LYS A 1 116 ? -7.884 5.420 2.168 1.00 83.94 116 LYS A C 1
ATOM 939 O O . LYS A 1 116 ? -7.065 5.016 1.349 1.00 83.94 116 LYS A O 1
ATOM 944 N N . MET A 1 117 ? -9.163 5.655 1.872 1.00 86.38 117 MET A N 1
ATOM 945 C CA . MET A 1 117 ? -9.707 5.509 0.522 1.00 86.38 117 MET A CA 1
ATOM 946 C C . MET A 1 117 ? -9.012 6.466 -0.452 1.00 86.38 117 MET A C 1
ATOM 948 O O . MET A 1 117 ? -8.528 6.027 -1.490 1.00 86.38 117 MET A O 1
ATOM 952 N N . ALA A 1 118 ? -8.909 7.752 -0.101 1.00 86.06 118 ALA A N 1
ATOM 953 C CA . ALA A 1 118 ? -8.283 8.762 -0.954 1.00 86.06 118 ALA A CA 1
ATOM 954 C C . ALA A 1 118 ? -6.813 8.432 -1.261 1.00 86.06 118 ALA A C 1
ATOM 956 O O . ALA A 1 118 ? -6.409 8.452 -2.421 1.00 86.06 118 ALA A O 1
ATOM 957 N N . ILE A 1 119 ? -6.029 8.051 -0.246 1.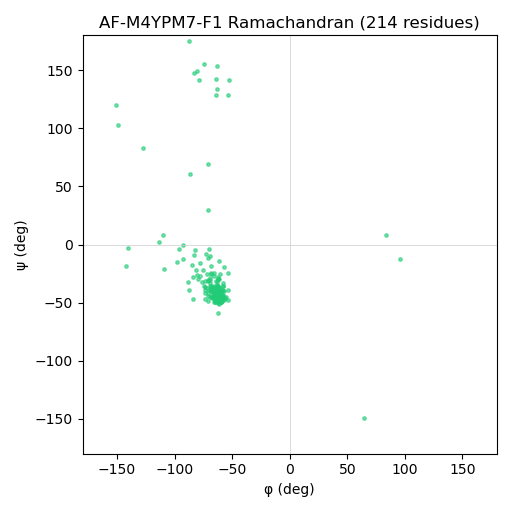00 86.56 119 ILE A N 1
ATOM 958 C CA . ILE A 1 119 ? -4.628 7.644 -0.430 1.00 86.56 119 ILE A CA 1
ATOM 959 C C . ILE A 1 119 ? -4.532 6.376 -1.285 1.00 86.56 119 ILE A C 1
ATOM 961 O O . ILE A 1 119 ? -3.652 6.292 -2.137 1.00 86.56 119 ILE A O 1
ATOM 965 N N . GLY A 1 120 ? -5.442 5.413 -1.104 1.00 83.19 120 GLY A N 1
ATOM 966 C CA . GLY A 1 120 ? -5.517 4.215 -1.942 1.00 83.19 120 GLY A CA 1
ATOM 967 C C . GLY A 1 120 ? -5.749 4.545 -3.419 1.00 83.19 120 GLY A C 1
ATOM 968 O O . GLY A 1 120 ? -5.020 4.052 -4.274 1.00 83.19 120 GLY A O 1
ATOM 969 N N . ILE A 1 121 ? -6.697 5.440 -3.716 1.00 86.62 121 ILE A N 1
ATOM 970 C CA . ILE A 1 121 ? -6.979 5.906 -5.085 1.00 86.62 121 ILE A CA 1
ATOM 971 C C . ILE A 1 121 ? -5.755 6.613 -5.682 1.00 86.62 121 ILE A C 1
ATOM 973 O O . ILE A 1 121 ? -5.338 6.284 -6.791 1.00 86.62 121 ILE A O 1
ATOM 977 N N . ILE A 1 122 ? -5.146 7.544 -4.940 1.00 86.94 122 ILE A N 1
ATOM 978 C CA . ILE A 1 122 ? -3.946 8.271 -5.383 1.00 86.94 122 ILE A CA 1
ATOM 979 C C . ILE A 1 122 ? -2.799 7.292 -5.662 1.00 86.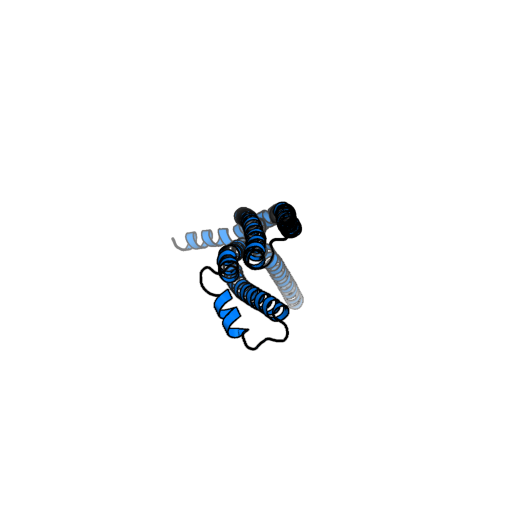94 122 ILE A C 1
ATOM 981 O O . ILE A 1 122 ? -2.136 7.399 -6.691 1.00 86.94 122 ILE A O 1
ATOM 985 N N . ARG A 1 123 ? -2.593 6.299 -4.789 1.00 85.00 123 ARG A N 1
ATOM 986 C CA . ARG A 1 123 ? -1.579 5.257 -4.980 1.00 85.00 123 ARG A CA 1
ATOM 987 C C . ARG A 1 123 ? -1.824 4.466 -6.266 1.00 85.00 123 ARG A C 1
ATOM 989 O O . ARG A 1 123 ? -0.873 4.242 -7.008 1.00 85.00 123 ARG A O 1
ATOM 996 N N . CYS A 1 124 ? -3.066 4.065 -6.540 1.00 84.94 124 CYS A N 1
ATOM 997 C CA . CYS A 1 124 ? -3.419 3.373 -7.782 1.00 84.94 124 CYS A CA 1
ATOM 998 C C . CYS A 1 124 ? -3.129 4.236 -9.017 1.00 84.94 124 CYS A C 1
ATOM 1000 O O . CYS A 1 124 ? -2.530 3.743 -9.966 1.00 84.94 124 CYS A O 1
ATOM 1002 N N . LEU A 1 125 ? -3.483 5.524 -8.993 1.00 85.12 125 LEU A N 1
ATOM 1003 C CA . LEU A 1 125 ? -3.202 6.443 -10.102 1.00 85.12 125 LEU A CA 1
ATOM 1004 C C . LEU A 1 125 ? -1.699 6.604 -10.352 1.00 85.12 125 LEU A C 1
ATOM 1006 O O . LEU A 1 125 ? -1.257 6.536 -11.495 1.00 85.12 125 LEU A O 1
ATOM 1010 N N . ILE A 1 126 ? -0.903 6.767 -9.294 1.00 83.56 126 ILE A N 1
ATOM 1011 C CA . ILE A 1 126 ? 0.555 6.886 -9.423 1.00 83.56 126 ILE A CA 1
ATOM 1012 C C . ILE A 1 126 ? 1.162 5.575 -9.932 1.00 83.56 126 ILE A C 1
ATOM 1014 O O . ILE A 1 126 ? 2.053 5.622 -10.770 1.00 83.56 126 ILE A O 1
ATOM 1018 N N . LEU A 1 127 ? 0.658 4.413 -9.501 1.00 82.00 127 LEU A N 1
ATOM 1019 C CA . LEU A 1 127 ? 1.071 3.110 -10.038 1.00 82.00 127 LEU A CA 1
ATOM 1020 C C . LEU A 1 127 ? 0.785 2.980 -11.538 1.00 82.00 127 LEU A C 1
ATOM 1022 O O . LEU A 1 127 ? 1.646 2.512 -12.275 1.00 82.00 127 LEU A O 1
ATOM 1026 N N . VAL A 1 128 ? -0.396 3.411 -11.992 1.00 82.00 128 VAL A N 1
ATOM 1027 C CA . VAL A 1 128 ? -0.756 3.419 -13.420 1.00 82.00 128 VAL A CA 1
ATOM 1028 C C . VAL A 1 128 ? 0.219 4.291 -14.209 1.00 82.00 128 VAL A C 1
ATOM 1030 O O . VAL A 1 128 ? 0.768 3.839 -15.211 1.00 82.00 128 VAL A O 1
ATOM 1033 N N . VAL A 1 129 ? 0.464 5.519 -13.740 1.00 81.94 129 VAL A N 1
ATOM 1034 C CA . VAL A 1 129 ? 1.401 6.452 -14.386 1.00 81.94 129 VAL A CA 1
ATOM 1035 C C . VAL A 1 129 ? 2.816 5.881 -14.397 1.00 81.94 129 VAL A C 1
ATOM 1037 O O . VAL A 1 129 ? 3.483 5.933 -15.425 1.00 81.94 129 VAL A O 1
ATOM 1040 N N . TRP A 1 130 ? 3.263 5.295 -13.287 1.00 83.56 130 TRP A N 1
ATOM 1041 C CA . TRP A 1 130 ? 4.588 4.695 -13.174 1.00 83.56 130 TRP A CA 1
ATOM 1042 C C . TRP A 1 130 ? 4.766 3.533 -14.156 1.00 83.56 130 TRP A C 1
ATOM 1044 O O . TRP A 1 130 ? 5.709 3.552 -14.938 1.00 83.56 130 TRP A O 1
ATOM 1054 N N . ILE A 1 131 ? 3.830 2.576 -14.198 1.00 76.81 131 ILE A N 1
ATOM 1055 C CA . ILE A 1 131 ? 3.891 1.437 -15.132 1.00 76.81 131 ILE A CA 1
ATOM 1056 C C . ILE A 1 131 ? 3.858 1.919 -16.585 1.00 76.81 131 ILE A C 1
ATOM 1058 O O . ILE A 1 131 ? 4.626 1.429 -17.408 1.00 76.81 131 ILE A O 1
ATOM 1062 N N . TYR A 1 132 ? 3.013 2.902 -16.897 1.00 76.69 132 TYR A N 1
ATOM 1063 C CA . TYR A 1 132 ? 2.931 3.481 -18.236 1.00 76.69 132 TYR A CA 1
ATOM 1064 C C . TYR A 1 132 ? 4.261 4.116 -18.671 1.00 76.69 132 TYR A C 1
ATOM 1066 O O . TYR A 1 132 ? 4.757 3.824 -19.758 1.00 76.69 132 TYR A O 1
ATOM 1074 N N . VAL A 1 133 ? 4.875 4.931 -17.806 1.00 74.62 133 VAL A N 1
ATOM 1075 C CA . VAL A 1 133 ? 6.174 5.567 -18.082 1.00 74.62 133 VAL A CA 1
ATOM 1076 C C . VAL A 1 133 ? 7.284 4.525 -18.209 1.00 74.62 133 VAL A C 1
ATOM 1078 O O . VAL A 1 133 ? 8.093 4.625 -19.128 1.00 74.62 133 VAL A O 1
ATOM 1081 N N . VAL A 1 134 ? 7.308 3.514 -17.337 1.00 73.62 134 VAL A N 1
ATOM 1082 C CA . VAL A 1 134 ? 8.308 2.435 -17.368 1.00 73.62 134 VAL A CA 1
ATOM 1083 C C . VAL A 1 134 ? 8.209 1.634 -18.665 1.00 73.62 134 VAL A C 1
ATOM 1085 O O . VAL A 1 134 ? 9.224 1.425 -19.320 1.00 73.62 134 VAL A O 1
ATOM 1088 N N . LEU A 1 135 ? 7.006 1.234 -19.083 1.00 70.81 135 LEU A N 1
ATOM 1089 C CA . LEU A 1 135 ? 6.821 0.447 -20.307 1.00 70.81 135 LEU A CA 1
ATOM 1090 C C . LEU A 1 135 ? 7.153 1.242 -21.577 1.00 70.81 135 LEU A C 1
ATOM 1092 O O . LEU A 1 135 ? 7.766 0.695 -22.490 1.00 70.81 135 LEU A O 1
ATOM 1096 N N . ILE A 1 136 ? 6.810 2.533 -21.632 1.00 68.75 136 ILE A N 1
ATOM 1097 C CA . ILE A 1 136 ? 7.179 3.393 -22.767 1.00 68.75 136 ILE A CA 1
ATOM 1098 C C . ILE A 1 136 ? 8.686 3.632 -22.814 1.00 68.75 136 ILE A C 1
ATOM 1100 O O . ILE A 1 136 ? 9.289 3.555 -23.882 1.00 68.75 136 ILE A O 1
ATOM 1104 N N . ALA A 1 137 ? 9.311 3.921 -21.675 1.00 67.06 137 ALA A N 1
ATOM 1105 C CA . ALA A 1 137 ? 10.750 4.128 -21.629 1.00 67.06 137 ALA A CA 1
ATOM 1106 C C . ALA A 1 137 ? 11.518 2.840 -21.968 1.00 67.06 137 ALA A C 1
ATOM 1108 O O . ALA A 1 137 ? 12.470 2.919 -22.736 1.00 67.06 137 ALA A O 1
ATOM 1109 N N . ALA A 1 138 ? 11.054 1.668 -21.521 1.00 64.44 138 ALA A N 1
ATOM 1110 C CA . ALA A 1 138 ? 11.604 0.381 -21.948 1.00 64.44 138 ALA A CA 1
ATOM 1111 C C . ALA A 1 138 ? 11.524 0.194 -23.475 1.00 64.44 138 ALA A C 1
ATOM 1113 O O . ALA A 1 138 ? 12.516 -0.173 -24.097 1.00 64.44 138 ALA A O 1
ATOM 1114 N N . GLY A 1 139 ? 10.388 0.529 -24.099 1.00 60.31 139 GLY A N 1
ATOM 1115 C CA . GLY A 1 139 ? 10.228 0.398 -25.555 1.00 60.31 139 GLY A CA 1
ATOM 1116 C C . GLY A 1 139 ? 11.072 1.373 -26.372 1.00 60.31 139 GLY A C 1
ATOM 1117 O O . GLY A 1 139 ? 11.418 1.086 -27.515 1.00 60.31 139 GLY A O 1
ATOM 1118 N N . ASN A 1 140 ? 11.451 2.509 -25.784 1.00 61.00 140 ASN A N 1
ATOM 1119 C CA . ASN A 1 140 ? 12.366 3.457 -26.415 1.00 61.00 140 ASN A CA 1
ATOM 1120 C C . ASN A 1 140 ? 13.843 3.042 -26.279 1.00 61.00 140 ASN A C 1
ATOM 1122 O O . ASN A 1 140 ? 14.645 3.414 -27.134 1.00 61.00 140 ASN A O 1
ATOM 1126 N N . ILE A 1 141 ? 14.206 2.276 -25.242 1.00 57.69 141 ILE A N 1
ATOM 1127 C CA . ILE A 1 141 ? 15.570 1.752 -25.050 1.00 57.69 141 ILE A CA 1
ATOM 1128 C C . ILE A 1 141 ? 15.881 0.685 -26.104 1.00 57.69 141 ILE A C 1
ATOM 1130 O O . ILE A 1 141 ? 16.903 0.800 -26.779 1.00 57.69 141 ILE A O 1
ATOM 1134 N N . ASP A 1 142 ? 14.949 -0.246 -26.349 1.00 51.78 142 ASP A N 1
ATOM 1135 C CA . ASP A 1 142 ? 15.059 -1.223 -27.446 1.00 51.78 142 ASP A CA 1
ATOM 1136 C C . ASP A 1 142 ? 15.186 -0.532 -28.819 1.00 51.78 142 ASP A C 1
ATOM 1138 O O . ASP A 1 142 ? 15.902 -1.000 -29.703 1.00 51.78 142 ASP A O 1
ATOM 1142 N N . LEU A 1 143 ? 14.558 0.634 -29.017 1.00 46.59 143 LEU A N 1
ATOM 1143 C CA . LEU A 1 143 ? 14.725 1.400 -30.256 1.00 46.59 143 LEU A CA 1
ATOM 1144 C C . LEU A 1 143 ? 16.136 1.977 -30.410 1.00 46.59 143 LEU A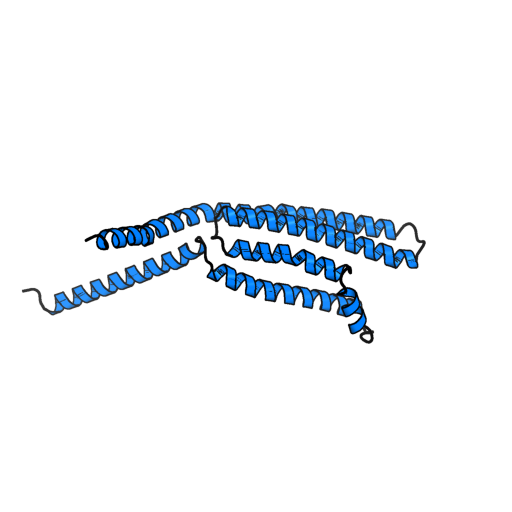 C 1
ATOM 1146 O O . LEU A 1 143 ? 16.672 2.009 -31.519 1.00 46.59 143 LEU A O 1
ATOM 1150 N N . MET A 1 144 ? 16.734 2.468 -29.324 1.00 43.69 144 MET A N 1
ATOM 1151 C CA . MET A 1 144 ? 18.041 3.130 -29.355 1.00 43.69 144 MET A CA 1
ATOM 1152 C C . MET A 1 144 ? 19.197 2.140 -29.537 1.00 43.69 144 MET A C 1
ATOM 1154 O O . MET A 1 144 ? 20.145 2.452 -30.255 1.00 43.69 144 MET A O 1
ATOM 1158 N N . GLU A 1 145 ? 19.106 0.939 -28.962 1.00 45.47 145 GLU A N 1
ATOM 1159 C CA . GLU A 1 145 ? 20.098 -0.125 -29.177 1.00 45.47 145 GLU A CA 1
ATOM 1160 C C . GLU A 1 145 ? 19.981 -0.752 -30.574 1.00 45.47 145 GLU A C 1
ATOM 1162 O O . GLU A 1 145 ? 20.988 -0.984 -31.247 1.00 45.47 145 GLU A O 1
ATOM 1167 N N . VAL A 1 146 ? 18.760 -0.953 -31.083 1.00 40.62 146 VAL A N 1
ATOM 1168 C CA . VAL A 1 146 ? 18.559 -1.588 -32.397 1.00 40.62 146 VAL A CA 1
ATOM 1169 C C . VAL A 1 146 ? 18.816 -0.617 -33.565 1.00 40.62 146 VAL A C 1
ATOM 1171 O O . VAL A 1 146 ? 19.252 -1.039 -34.644 1.00 40.62 146 VAL A O 1
ATOM 1174 N N . THR A 1 147 ? 18.644 0.697 -33.373 1.00 41.75 147 THR A N 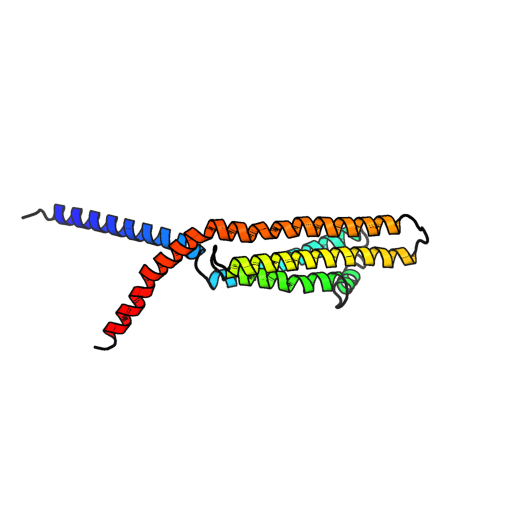1
ATOM 1175 C CA . THR A 1 147 ? 18.976 1.709 -34.402 1.00 41.75 147 THR A CA 1
ATOM 1176 C C . THR A 1 147 ? 20.481 1.865 -34.658 1.00 41.75 147 THR A C 1
ATOM 1178 O O . THR A 1 147 ? 20.858 2.454 -35.674 1.00 41.75 147 THR A O 1
ATOM 1181 N N . GLY A 1 148 ? 21.341 1.261 -33.828 1.00 44.56 148 GLY A N 1
ATOM 1182 C CA . GLY A 1 148 ? 22.770 1.091 -34.107 1.00 44.56 148 GLY A CA 1
ATOM 1183 C C . GLY A 1 148 ? 23.108 -0.043 -35.087 1.00 44.56 148 GLY A C 1
ATOM 1184 O O . GLY A 1 148 ? 24.215 -0.048 -35.624 1.00 44.56 148 GLY A O 1
ATOM 1185 N N . LEU A 1 149 ? 22.188 -0.986 -35.361 1.00 41.34 149 LEU A N 1
ATOM 1186 C CA . LEU A 1 149 ? 22.518 -2.213 -36.111 1.00 41.34 149 LEU A CA 1
ATOM 1187 C C . LEU A 1 149 ? 21.492 -2.728 -37.136 1.00 41.34 149 LEU A C 1
ATOM 1189 O O . LEU A 1 149 ? 21.817 -3.677 -37.847 1.00 41.34 149 LEU A O 1
ATOM 1193 N N . SER A 1 150 ? 20.303 -2.141 -37.318 1.00 38.69 150 SER A N 1
ATOM 1194 C CA . SER A 1 150 ? 19.403 -2.647 -38.372 1.00 38.69 150 SER A CA 1
ATOM 1195 C C . SER A 1 150 ? 18.506 -1.594 -39.014 1.00 38.69 150 SER A C 1
ATOM 1197 O O . SER A 1 150 ? 17.448 -1.218 -38.516 1.00 38.69 150 SER A O 1
ATOM 1199 N N . ARG A 1 151 ? 18.905 -1.193 -40.225 1.00 38.16 151 ARG A N 1
ATOM 1200 C CA . ARG A 1 151 ? 18.056 -0.573 -41.252 1.00 38.16 151 ARG A CA 1
ATOM 1201 C C . ARG A 1 151 ? 17.105 -1.648 -41.822 1.00 38.16 151 ARG A C 1
ATOM 1203 O O . ARG A 1 151 ? 17.258 -2.090 -42.956 1.00 38.16 151 ARG A O 1
ATOM 1210 N N . GLY A 1 152 ? 16.149 -2.109 -41.016 1.00 42.59 152 GLY A N 1
ATOM 1211 C CA . GLY A 1 152 ? 15.137 -3.108 -41.381 1.00 42.59 152 GLY A CA 1
ATOM 1212 C C . GLY A 1 152 ? 13.729 -2.603 -41.070 1.00 42.59 152 GLY A C 1
ATOM 1213 O O . GLY A 1 152 ? 13.168 -2.896 -40.020 1.00 42.59 152 GLY A O 1
ATOM 1214 N N . ASN A 1 153 ? 13.168 -1.822 -41.992 1.00 45.22 153 ASN A N 1
ATOM 1215 C CA . ASN A 1 153 ? 12.040 -0.894 -41.816 1.00 45.22 153 ASN A CA 1
ATOM 1216 C C . ASN A 1 153 ? 10.635 -1.519 -41.600 1.00 45.22 153 ASN A C 1
ATOM 1218 O O . ASN A 1 153 ? 9.642 -0.945 -42.028 1.00 45.22 153 ASN A O 1
ATOM 1222 N N . THR A 1 154 ? 10.515 -2.707 -41.001 1.00 49.41 154 THR A N 1
ATOM 1223 C CA . THR A 1 154 ? 9.201 -3.353 -40.750 1.00 49.41 154 THR A CA 1
ATOM 1224 C C . THR A 1 154 ? 9.093 -4.103 -39.418 1.00 49.41 154 THR A C 1
ATOM 1226 O O . THR A 1 154 ? 7.982 -4.327 -38.948 1.00 49.41 154 THR A O 1
ATOM 1229 N N . GLY A 1 155 ? 10.212 -4.453 -38.770 1.00 48.06 155 GLY A N 1
ATOM 1230 C CA . GLY A 1 155 ? 10.211 -5.140 -37.468 1.00 48.06 155 GLY A CA 1
ATOM 1231 C C . GLY A 1 155 ? 10.160 -4.201 -36.255 1.00 48.06 155 GLY A C 1
ATOM 1232 O O . GLY A 1 155 ? 9.450 -4.488 -35.293 1.00 48.06 155 GLY A O 1
ATOM 1233 N N . LEU A 1 156 ? 10.865 -3.061 -36.308 1.00 49.78 156 LEU A N 1
ATOM 1234 C CA . LEU A 1 156 ? 10.913 -2.088 -35.201 1.00 49.78 156 LEU A CA 1
ATOM 1235 C C . LEU A 1 156 ? 9.576 -1.372 -34.970 1.00 49.78 156 LEU A C 1
ATOM 1237 O O . LEU A 1 156 ? 9.184 -1.172 -33.820 1.00 49.78 156 LEU A O 1
ATOM 1241 N N . ASP A 1 157 ? 8.863 -1.023 -36.043 1.00 51.94 157 ASP A N 1
ATOM 1242 C CA . ASP A 1 157 ? 7.551 -0.370 -35.946 1.00 51.94 157 ASP A CA 1
ATOM 1243 C C . ASP A 1 157 ? 6.514 -1.319 -35.319 1.00 51.94 157 ASP A C 1
ATOM 1245 O O . ASP A 1 157 ? 5.678 -0.908 -34.521 1.00 51.94 157 ASP A O 1
ATOM 1249 N N . GLY A 1 158 ? 6.603 -2.624 -35.604 1.00 52.94 158 GLY A N 1
ATOM 1250 C CA . GLY A 1 158 ? 5.744 -3.637 -34.983 1.00 52.94 158 GLY A CA 1
ATOM 1251 C C . GLY A 1 158 ? 6.003 -3.822 -33.483 1.00 52.94 158 GLY A C 1
ATOM 1252 O O . GLY A 1 158 ? 5.051 -3.981 -32.717 1.00 52.94 158 GLY A O 1
ATOM 1253 N N . LEU A 1 159 ? 7.269 -3.765 -33.049 1.00 53.09 159 LEU A N 1
ATOM 1254 C CA . LEU A 1 159 ? 7.651 -3.915 -31.639 1.00 53.09 159 LEU A CA 1
ATOM 1255 C C . LEU A 1 159 ? 7.241 -2.690 -30.805 1.00 53.09 159 LEU A C 1
ATOM 1257 O O . LEU A 1 159 ? 6.672 -2.839 -29.724 1.00 53.09 159 LEU A O 1
ATOM 1261 N N . THR A 1 160 ? 7.429 -1.481 -31.340 1.00 59.12 160 THR A N 1
ATOM 1262 C CA . THR A 1 160 ? 6.976 -0.232 -30.699 1.00 59.12 160 THR A CA 1
ATOM 1263 C C . THR A 1 160 ? 5.464 -0.132 -30.597 1.00 59.12 160 THR A C 1
ATOM 1265 O O . THR A 1 160 ? 4.946 0.187 -29.526 1.00 59.12 160 THR A O 1
ATOM 1268 N N . ILE A 1 161 ? 4.738 -0.460 -31.671 1.00 60.47 161 ILE A N 1
ATOM 1269 C CA . ILE A 1 161 ? 3.269 -0.517 -31.649 1.00 60.47 161 ILE A CA 1
ATOM 1270 C C . ILE A 1 161 ? 2.787 -1.585 -30.648 1.00 60.47 161 ILE A C 1
ATOM 1272 O O . ILE A 1 161 ? 1.804 -1.365 -29.935 1.00 60.47 161 ILE A O 1
ATOM 1276 N N . GLY A 1 162 ? 3.497 -2.715 -30.542 1.00 63.59 162 GLY A N 1
ATOM 1277 C CA . GLY A 1 162 ? 3.214 -3.780 -29.577 1.00 63.59 162 GLY A CA 1
ATOM 1278 C C . GLY A 1 162 ? 3.396 -3.351 -28.118 1.00 63.59 162 GLY A C 1
ATOM 1279 O O . GLY A 1 162 ? 2.524 -3.614 -27.286 1.00 63.59 162 GLY A O 1
ATOM 1280 N N . MET A 1 163 ? 4.486 -2.647 -27.802 1.00 64.56 163 MET A N 1
ATOM 1281 C CA . MET A 1 163 ? 4.758 -2.151 -26.448 1.00 64.56 163 MET A CA 1
ATOM 1282 C C . MET A 1 163 ? 3.847 -0.990 -26.040 1.00 64.56 163 MET A C 1
ATOM 1284 O O . MET A 1 163 ? 3.382 -0.967 -24.900 1.00 64.56 163 MET A O 1
ATOM 1288 N N . ASP A 1 164 ? 3.515 -0.075 -26.956 1.00 67.75 164 ASP A N 1
ATOM 1289 C CA . ASP A 1 164 ? 2.524 0.982 -26.700 1.00 67.75 164 ASP A CA 1
ATOM 1290 C C . ASP A 1 164 ? 1.124 0.376 -26.468 1.00 67.75 164 ASP A C 1
ATOM 1292 O O . ASP A 1 164 ? 0.422 0.725 -25.513 1.00 67.75 164 ASP A O 1
ATOM 1296 N N . GLY A 1 165 ? 0.740 -0.627 -27.266 1.00 69.38 165 GLY A N 1
ATOM 1297 C CA . GLY A 1 165 ? -0.492 -1.394 -27.059 1.00 69.38 165 GLY A CA 1
ATOM 1298 C C . GLY A 1 165 ? -0.543 -2.097 -25.697 1.00 69.38 165 GLY A C 1
ATOM 1299 O O . GLY A 1 165 ? -1.550 -1.999 -24.986 1.00 69.38 165 GLY A O 1
ATOM 1300 N N . LEU A 1 166 ? 0.553 -2.749 -25.295 1.00 72.25 166 LEU A N 1
ATOM 1301 C CA . LEU A 1 166 ? 0.679 -3.404 -23.991 1.00 72.25 166 LEU A CA 1
ATOM 1302 C C . LEU A 1 166 ? 0.614 -2.396 -22.836 1.00 72.25 166 LE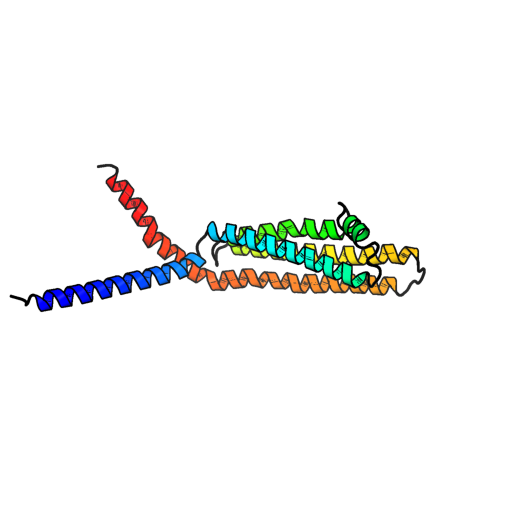U A C 1
ATOM 1304 O O . LEU A 1 166 ? -0.090 -2.640 -21.855 1.00 72.25 166 LEU A O 1
ATOM 1308 N N . ALA A 1 167 ? 1.292 -1.252 -22.958 1.00 71.38 167 ALA A N 1
ATOM 1309 C CA . ALA A 1 167 ? 1.290 -0.200 -21.945 1.00 71.38 167 ALA A CA 1
ATOM 1310 C C . ALA A 1 167 ? -0.117 0.367 -21.720 1.00 71.38 167 ALA A C 1
ATOM 1312 O O . ALA A 1 167 ? -0.555 0.509 -20.575 1.00 71.38 167 ALA A O 1
ATOM 1313 N N . ARG A 1 168 ? -0.866 0.624 -22.799 1.00 74.50 168 ARG A N 1
ATOM 1314 C CA . ARG A 1 168 ? -2.258 1.098 -22.723 1.00 74.50 168 ARG A CA 1
ATOM 1315 C C . ARG A 1 168 ? -3.189 0.055 -22.108 1.00 74.50 168 ARG A C 1
ATOM 1317 O O . ARG A 1 168 ? -4.035 0.403 -21.284 1.00 74.50 168 ARG A O 1
ATOM 1324 N N . PHE A 1 169 ? -3.025 -1.217 -22.467 1.00 76.62 169 PHE A N 1
ATOM 1325 C CA . PHE A 1 169 ? -3.824 -2.309 -21.908 1.00 76.62 169 PHE A CA 1
ATOM 1326 C C . PHE A 1 169 ? -3.540 -2.531 -20.414 1.00 76.62 169 PHE A C 1
ATOM 1328 O O . PHE A 1 169 ? -4.473 -2.621 -19.612 1.00 76.62 169 PHE A O 1
ATOM 1335 N N . ALA A 1 170 ? -2.265 -2.534 -20.016 1.00 73.94 170 ALA A N 1
ATOM 1336 C CA . ALA A 1 170 ? -1.856 -2.626 -18.617 1.00 73.94 170 ALA A CA 1
ATOM 1337 C C . ALA A 1 170 ? -2.376 -1.433 -17.799 1.00 73.94 170 ALA A C 1
ATOM 1339 O O . ALA A 1 170 ? -2.944 -1.622 -16.721 1.00 73.94 170 ALA A O 1
ATOM 1340 N N . ALA A 1 171 ? -2.263 -0.214 -18.336 1.00 75.25 171 ALA A N 1
ATOM 1341 C CA . ALA A 1 171 ? -2.794 0.990 -17.705 1.00 75.25 171 ALA A CA 1
ATOM 1342 C C . ALA A 1 171 ? -4.315 0.910 -17.499 1.00 75.25 171 ALA A C 1
ATOM 1344 O O . ALA A 1 171 ? -4.807 1.289 -16.436 1.00 75.25 171 ALA A O 1
ATOM 1345 N N . PHE A 1 172 ? -5.060 0.368 -18.468 1.00 77.56 172 PHE A N 1
ATOM 1346 C CA . PHE A 1 172 ? -6.506 0.182 -18.352 1.00 77.56 172 PHE A CA 1
ATOM 1347 C C . PHE A 1 172 ? -6.880 -0.801 -17.234 1.00 77.56 172 PHE A C 1
ATOM 1349 O O . PHE A 1 172 ? -7.698 -0.463 -16.377 1.00 77.56 172 PHE A O 1
ATOM 1356 N N . ILE A 1 173 ? -6.247 -1.980 -17.184 1.00 77.50 173 ILE A N 1
ATOM 1357 C CA . ILE A 1 173 ? -6.480 -2.971 -16.115 1.00 77.50 173 ILE A CA 1
ATOM 1358 C C . ILE A 1 173 ? -6.188 -2.361 -14.742 1.00 77.50 173 ILE A C 1
ATOM 1360 O O . ILE A 1 173 ? -6.976 -2.501 -13.807 1.00 77.50 173 ILE A O 1
ATOM 1364 N N . LEU A 1 174 ? -5.075 -1.643 -14.620 1.00 77.62 174 LEU A N 1
ATOM 1365 C CA . LEU A 1 174 ? -4.675 -1.013 -13.366 1.00 77.62 174 LEU A CA 1
ATOM 1366 C C . LEU A 1 174 ? -5.583 0.157 -12.974 1.00 77.62 174 LEU A C 1
ATOM 1368 O O . LEU A 1 174 ? -5.769 0.409 -11.783 1.00 77.62 174 LEU A O 1
ATOM 1372 N N . MET A 1 175 ? -6.195 0.844 -13.939 1.00 78.38 175 MET A N 1
ATOM 1373 C CA . MET A 1 175 ? -7.190 1.876 -13.654 1.00 78.38 175 MET A CA 1
ATOM 1374 C C . MET A 1 175 ? -8.446 1.270 -13.010 1.00 78.38 175 MET A C 1
ATOM 1376 O O . MET A 1 175 ? -8.992 1.840 -12.065 1.00 78.38 175 MET A O 1
ATOM 1380 N N . VAL A 1 176 ? -8.865 0.074 -13.441 1.00 84.44 176 VAL A N 1
ATOM 1381 C CA . VAL A 1 176 ? -9.982 -0.659 -12.816 1.00 84.44 176 VAL A CA 1
ATOM 1382 C C . VAL A 1 176 ? -9.671 -1.018 -11.354 1.00 84.44 176 VAL A C 1
ATOM 1384 O O . VAL A 1 176 ? -10.579 -1.043 -10.521 1.00 84.44 176 VAL A O 1
ATOM 1387 N N . SER A 1 177 ? -8.395 -1.181 -10.986 1.00 83.12 177 SER A N 1
ATOM 1388 C CA . SER A 1 177 ? -7.974 -1.427 -9.598 1.00 83.12 177 SER A CA 1
ATOM 1389 C C . SER A 1 177 ? -8.323 -0.293 -8.624 1.00 83.12 177 SER A C 1
ATOM 1391 O O . SER A 1 177 ? -8.338 -0.526 -7.417 1.00 83.12 177 SER A O 1
ATOM 1393 N N . ILE A 1 178 ? -8.687 0.905 -9.104 1.00 85.06 178 ILE A N 1
ATOM 1394 C CA . ILE A 1 178 ? -9.235 1.997 -8.273 1.00 85.06 178 ILE A CA 1
ATOM 1395 C C . ILE A 1 178 ? -10.545 1.577 -7.580 1.00 85.06 178 ILE A C 1
ATOM 1397 O O . ILE A 1 178 ? -10.874 2.084 -6.505 1.00 85.06 178 ILE A O 1
ATOM 1401 N N . LEU A 1 179 ? -11.281 0.612 -8.138 1.00 85.00 179 LEU A N 1
ATOM 1402 C CA . LEU A 1 179 ? -12.495 0.081 -7.515 1.00 85.00 179 LEU A CA 1
ATOM 1403 C C . LEU A 1 179 ? -12.212 -0.663 -6.202 1.00 85.00 179 LEU A C 1
ATOM 1405 O O . LEU A 1 179 ? -13.088 -0.715 -5.340 1.00 85.00 179 LEU A O 1
ATOM 1409 N N . ILE A 1 180 ? -10.998 -1.188 -6.008 1.00 84.81 180 ILE A N 1
ATOM 1410 C CA . ILE A 1 180 ? -10.606 -1.927 -4.799 1.00 84.81 180 ILE A CA 1
ATOM 1411 C C . ILE A 1 180 ? -10.682 -1.036 -3.546 1.00 84.81 180 ILE A C 1
ATOM 1413 O O . ILE A 1 180 ? -11.472 -1.359 -2.654 1.00 84.81 180 ILE A O 1
ATOM 1417 N N . PRO A 1 181 ? -9.963 0.105 -3.445 1.00 83.94 181 PRO A N 1
ATOM 1418 C CA . PRO A 1 181 ? -10.045 0.967 -2.264 1.00 83.94 181 PRO A CA 1
ATOM 1419 C C . PRO A 1 181 ? -11.453 1.540 -2.036 1.00 83.94 181 PRO A C 1
ATOM 1421 O O . PRO A 1 181 ? -11.848 1.761 -0.889 1.00 83.94 181 PRO A O 1
ATOM 1424 N N . ILE A 1 182 ? -12.236 1.744 -3.102 1.00 84.44 182 ILE A N 1
ATOM 1425 C CA . ILE A 1 182 ? -13.640 2.174 -3.003 1.00 84.44 182 ILE A CA 1
ATOM 1426 C C . ILE A 1 182 ? -14.504 1.062 -2.386 1.00 84.44 182 ILE A C 1
ATOM 1428 O O . ILE A 1 182 ? -15.295 1.326 -1.476 1.00 84.44 182 ILE A O 1
ATOM 1432 N N . GLY A 1 183 ? -14.334 -0.183 -2.837 1.00 82.81 183 GLY A N 1
ATOM 1433 C CA . GLY A 1 183 ? -15.035 -1.353 -2.310 1.00 82.81 183 GLY A CA 1
ATOM 1434 C C . GLY A 1 183 ? -14.688 -1.637 -0.848 1.00 82.81 183 GLY A C 1
ATOM 1435 O O . GLY A 1 183 ? -15.587 -1.845 -0.030 1.00 82.81 183 GLY A O 1
ATOM 1436 N N . GLU A 1 184 ? -13.404 -1.558 -0.487 1.00 84.25 184 GLU A N 1
ATOM 1437 C CA . GLU A 1 184 ? -12.952 -1.680 0.905 1.00 84.25 184 GLU A CA 1
ATOM 1438 C C . GLU A 1 184 ? -13.582 -0.610 1.802 1.00 84.25 184 GLU A C 1
ATOM 1440 O O . GLU A 1 184 ? -14.047 -0.908 2.907 1.00 84.25 184 GLU A O 1
ATOM 1445 N N . PHE A 1 185 ? -13.634 0.637 1.325 1.00 86.19 185 PHE A N 1
ATOM 1446 C CA . PHE A 1 185 ? -14.287 1.719 2.048 1.00 86.19 185 PHE A CA 1
ATOM 1447 C C . PHE A 1 185 ? -15.778 1.437 2.243 1.00 86.19 185 PHE A C 1
ATOM 1449 O O . PHE A 1 185 ? -16.263 1.493 3.376 1.00 86.19 185 PHE A O 1
ATOM 1456 N N . ALA A 1 186 ? -16.499 1.091 1.175 1.00 83.31 186 ALA A N 1
ATOM 1457 C CA . ALA A 1 186 ? -17.932 0.819 1.229 1.00 83.31 186 ALA A CA 1
ATOM 1458 C C . ALA A 1 186 ? -18.266 -0.336 2.192 1.00 83.31 186 ALA A C 1
ATOM 1460 O O . ALA A 1 186 ? -19.151 -0.189 3.040 1.00 83.31 186 ALA A O 1
ATOM 1461 N N . GLY A 1 187 ? -17.515 -1.440 2.127 1.00 83.94 187 GLY A N 1
ATOM 1462 C CA . GLY A 1 187 ? -17.713 -2.611 2.986 1.00 83.94 187 GLY A CA 1
ATOM 1463 C C . GLY A 1 187 ? -17.361 -2.373 4.459 1.00 83.94 187 GLY A C 1
ATOM 1464 O O . GLY A 1 187 ? -17.986 -2.951 5.351 1.00 83.94 187 GLY A O 1
ATOM 1465 N N . ALA A 1 188 ? -16.396 -1.495 4.745 1.00 86.44 188 ALA A N 1
ATOM 1466 C CA . ALA A 1 188 ? -15.922 -1.251 6.108 1.00 86.44 188 ALA A CA 1
ATOM 1467 C C . ALA A 1 188 ? -16.534 -0.018 6.791 1.00 86.44 188 ALA A C 1
ATOM 1469 O O . ALA A 1 188 ? -16.436 0.104 8.015 1.00 86.44 188 ALA A O 1
ATOM 1470 N N . ARG A 1 189 ? -17.185 0.891 6.053 1.00 84.38 189 ARG A N 1
ATOM 1471 C CA . ARG A 1 189 ? -17.685 2.173 6.589 1.00 84.38 189 ARG A CA 1
ATOM 1472 C C . ARG A 1 189 ? -18.640 2.005 7.770 1.00 84.38 189 ARG A C 1
ATOM 1474 O O . ARG A 1 189 ? -18.578 2.782 8.721 1.00 84.38 189 ARG A O 1
ATOM 1481 N N . LYS A 1 190 ? -19.528 1.008 7.721 1.00 83.75 190 LYS A N 1
ATOM 1482 C CA . LYS A 1 190 ? -20.480 0.742 8.811 1.00 83.75 190 LYS A CA 1
ATOM 1483 C C . LYS A 1 190 ? -19.748 0.316 10.089 1.00 83.75 190 LYS A C 1
ATOM 1485 O O . LYS A 1 190 ? -19.927 0.946 11.126 1.00 83.75 190 LYS A O 1
ATOM 1490 N N . LYS A 1 191 ? -18.839 -0.656 9.973 1.00 85.31 191 LYS A N 1
ATOM 1491 C CA . LYS A 1 191 ? -18.013 -1.150 11.087 1.00 85.31 191 LYS A CA 1
ATOM 1492 C C . LYS A 1 191 ? -17.086 -0.075 11.652 1.00 85.31 191 LYS A C 1
ATOM 1494 O O . LYS A 1 191 ? -16.880 -0.009 12.856 1.00 85.31 191 LYS A O 1
ATOM 1499 N N . HIS A 1 192 ? -16.582 0.817 10.800 1.00 84.00 192 HIS A N 1
ATOM 1500 C CA . HIS A 1 192 ? -15.826 1.985 11.239 1.00 84.00 192 HIS A CA 1
ATOM 1501 C C . HIS A 1 192 ? -16.661 2.916 12.127 1.00 84.00 192 HIS A C 1
ATOM 1503 O O . HIS A 1 192 ? -16.184 3.362 13.167 1.00 84.00 192 HIS A O 1
ATOM 1509 N N . LYS A 1 193 ? -17.910 3.218 11.746 1.00 84.19 193 LYS A N 1
ATOM 1510 C CA . LYS A 1 193 ? -18.794 4.057 12.574 1.00 84.19 193 LYS A CA 1
ATOM 1511 C C . LYS A 1 193 ? -19.108 3.400 13.920 1.00 84.19 193 LYS A C 1
ATOM 1513 O O . LYS A 1 193 ? -19.083 4.087 14.934 1.00 84.19 193 LYS A O 1
ATOM 1518 N N . GLU A 1 194 ? -19.360 2.093 13.926 1.00 84.81 194 GLU A N 1
ATOM 1519 C CA . GLU A 1 194 ? -19.592 1.313 15.150 1.00 84.81 194 GLU A CA 1
ATOM 1520 C C . GLU A 1 194 ? -18.359 1.325 16.069 1.00 84.81 194 GLU A C 1
ATOM 1522 O O . GLU A 1 194 ? -18.481 1.606 17.261 1.00 84.81 194 GLU A O 1
ATOM 1527 N N . ALA A 1 195 ? -17.161 1.132 15.50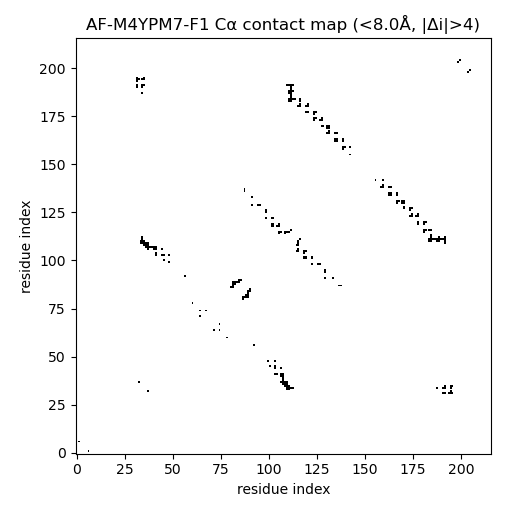6 1.00 84.06 195 ALA A N 1
ATOM 1528 C CA . ALA A 1 195 ? -15.895 1.219 16.233 1.00 84.06 195 ALA A CA 1
ATOM 1529 C C . ALA A 1 195 ? -15.651 2.613 16.834 1.00 84.06 195 ALA A C 1
ATOM 1531 O O . ALA A 1 195 ? -15.182 2.727 17.965 1.00 84.06 195 ALA A O 1
ATOM 1532 N N . LEU A 1 196 ? -15.973 3.674 16.086 1.00 84.25 196 LEU A N 1
ATOM 1533 C CA . LEU A 1 196 ? -15.824 5.056 16.542 1.00 84.25 196 LEU A CA 1
ATOM 1534 C C . LEU A 1 196 ? -16.801 5.385 17.681 1.00 84.25 196 LEU A C 1
ATOM 1536 O O . LEU A 1 196 ? -16.426 6.048 18.644 1.00 84.25 196 LEU A O 1
ATOM 1540 N N . ALA A 1 197 ? -18.047 4.915 17.578 1.00 83.25 197 ALA A N 1
ATOM 1541 C CA . ALA A 1 197 ? -19.055 5.092 18.618 1.00 83.25 197 ALA A CA 1
ATOM 1542 C C . ALA A 1 197 ? -18.660 4.366 19.911 1.00 83.25 197 ALA A C 1
ATOM 1544 O O . ALA A 1 197 ? -18.739 4.961 20.982 1.00 83.25 197 ALA A O 1
ATOM 1545 N N . TRP A 1 198 ? -18.167 3.126 19.801 1.00 84.88 198 TRP A N 1
ATOM 1546 C CA . TRP A 1 198 ? -17.623 2.382 20.938 1.00 84.88 198 TRP A CA 1
ATOM 1547 C C . TRP A 1 198 ? -16.440 3.119 21.579 1.00 84.88 198 TRP A C 1
ATOM 1549 O O . TRP A 1 198 ? -16.454 3.350 22.780 1.00 84.88 198 TRP A O 1
ATOM 1559 N N . TYR A 1 199 ? -15.463 3.568 20.783 1.00 81.75 199 TYR A N 1
ATOM 1560 C CA . TYR A 1 199 ? -14.299 4.294 21.301 1.00 81.75 199 TYR A CA 1
ATOM 1561 C C . TYR A 1 199 ? -14.696 5.560 22.071 1.00 81.75 199 TYR A C 1
ATOM 1563 O O . TYR A 1 199 ? -14.190 5.799 23.164 1.00 81.75 199 TYR A O 1
ATOM 1571 N N . ASN A 1 200 ? -15.626 6.350 21.524 1.00 82.12 200 ASN A N 1
ATOM 1572 C CA . ASN A 1 200 ? -16.105 7.560 22.190 1.00 82.12 200 ASN A CA 1
ATOM 1573 C C . ASN A 1 200 ? -16.866 7.247 23.485 1.00 82.12 200 ASN A C 1
ATOM 1575 O O . ASN A 1 200 ? -16.694 7.962 24.463 1.00 82.12 200 ASN A O 1
ATOM 1579 N N . ALA A 1 201 ? -17.684 6.194 23.507 1.00 79.06 201 ALA A N 1
ATOM 1580 C CA . ALA A 1 201 ? -18.432 5.811 24.702 1.00 79.06 201 ALA A CA 1
ATOM 1581 C C . ALA A 1 201 ? -17.525 5.288 25.829 1.00 79.06 201 ALA A C 1
ATOM 1583 O O . ALA A 1 201 ? -17.811 5.547 26.995 1.00 79.06 201 ALA A O 1
ATOM 1584 N N . THR A 1 202 ? -16.452 4.573 25.478 1.00 76.19 202 THR A N 1
ATOM 1585 C CA . THR A 1 202 ? -15.536 3.952 26.443 1.00 76.19 202 THR A CA 1
ATOM 1586 C C . THR A 1 202 ? -14.473 4.919 26.957 1.00 76.19 202 THR A C 1
ATOM 1588 O O . THR A 1 202 ? -14.257 4.978 28.154 1.00 76.19 202 THR A O 1
ATOM 1591 N N . TYR A 1 203 ? -13.820 5.684 26.076 1.00 68.50 203 TYR A N 1
ATOM 1592 C CA . TYR A 1 203 ? -12.619 6.451 26.447 1.00 68.50 203 TYR A CA 1
ATOM 1593 C C . TYR A 1 203 ? -12.833 7.962 26.502 1.00 68.50 203 TYR A C 1
ATOM 1595 O O . TYR A 1 203 ? -12.064 8.662 27.144 1.00 68.50 203 TYR A O 1
ATOM 1603 N N . LYS A 1 204 ? -13.861 8.499 25.833 1.00 59.62 204 LYS A N 1
ATOM 1604 C CA . LYS A 1 204 ? -14.088 9.953 25.814 1.00 59.62 204 LYS A CA 1
ATOM 1605 C C . LYS A 1 204 ? -14.884 10.453 27.025 1.00 59.62 204 LYS A C 1
ATOM 1607 O O . LYS A 1 204 ? -14.854 11.647 27.287 1.00 59.62 204 LYS A O 1
ATOM 1612 N N . ASN A 1 205 ? -15.575 9.556 27.732 1.00 52.59 205 ASN A N 1
ATOM 1613 C CA . ASN A 1 205 ? -16.249 9.864 28.995 1.00 52.59 205 ASN A CA 1
ATOM 1614 C C . ASN A 1 205 ? -15.291 9.791 30.202 1.00 52.59 205 ASN A C 1
ATOM 1616 O O . ASN A 1 205 ? -15.479 10.527 31.160 1.00 52.59 205 ASN A O 1
ATOM 1620 N N . GLU A 1 206 ? -14.232 8.972 30.144 1.00 48.75 206 GLU A N 1
ATOM 1621 C CA . GLU A 1 206 ? -13.211 8.920 31.209 1.00 48.75 206 GLU A CA 1
ATOM 1622 C C . GLU A 1 206 ? -12.399 10.231 31.281 1.00 48.75 206 GLU A C 1
ATOM 1624 O O . GLU A 1 206 ? -12.130 10.728 32.370 1.00 48.75 206 GLU A O 1
ATOM 1629 N N . ASP A 1 207 ? -12.113 10.870 30.137 1.00 47.59 207 ASP A N 1
ATOM 1630 C CA . ASP A 1 207 ? -11.431 12.178 30.075 1.00 47.59 207 ASP A CA 1
ATOM 1631 C C . ASP A 1 207 ? -12.276 13.358 30.621 1.00 47.59 207 ASP A C 1
ATOM 1633 O O . ASP A 1 207 ? -11.733 14.435 30.891 1.00 47.59 207 ASP A O 1
ATOM 1637 N N . SER A 1 208 ? -13.605 13.209 30.733 1.00 46.75 208 SER A N 1
ATOM 1638 C CA . SER A 1 208 ? -14.487 14.225 31.335 1.00 46.75 208 SER A CA 1
ATOM 1639 C C . SER A 1 208 ? -14.638 14.067 32.846 1.00 46.75 208 SER A C 1
ATOM 1641 O O . SER A 1 208 ? -14.728 15.083 33.530 1.00 46.75 208 SER A O 1
ATOM 1643 N N . ASP A 1 209 ? -14.582 12.839 33.365 1.00 46.12 209 ASP A N 1
ATOM 1644 C CA . ASP A 1 209 ? -14.698 12.581 34.806 1.00 46.12 209 ASP A CA 1
ATOM 1645 C C . ASP A 1 209 ? -13.399 12.941 35.558 1.00 46.12 209 ASP A C 1
ATOM 1647 O O . ASP A 1 209 ? -13.456 13.449 36.676 1.00 46.12 209 ASP A O 1
ATOM 1651 N N . GLU A 1 210 ? -12.219 12.791 34.938 1.00 44.19 210 GLU A N 1
ATOM 1652 C CA . GLU A 1 210 ? -10.948 13.225 35.553 1.00 44.19 210 GLU A CA 1
ATOM 1653 C C . GLU A 1 210 ? -10.825 14.753 35.684 1.00 44.19 210 GLU A C 1
ATOM 1655 O O . GLU A 1 210 ? -10.121 15.243 36.571 1.00 44.19 210 GLU A O 1
ATOM 1660 N N . LYS A 1 211 ? -11.517 15.525 34.834 1.00 42.91 211 LYS A N 1
ATOM 1661 C CA . LYS A 1 211 ? -11.502 16.994 34.907 1.00 42.91 211 LYS A CA 1
ATOM 1662 C C . LYS A 1 211 ? -12.418 17.558 35.986 1.00 42.91 211 LYS A C 1
ATOM 1664 O O . LYS A 1 211 ? -12.084 18.604 36.527 1.00 42.91 211 LYS A O 1
ATOM 1669 N N . GLU A 1 212 ? -13.513 16.881 36.322 1.00 43.44 212 GLU A N 1
ATOM 1670 C CA . GLU A 1 212 ? -14.396 17.312 37.416 1.00 43.44 212 GLU A CA 1
ATOM 1671 C C . GLU A 1 212 ? -13.771 17.049 38.796 1.00 43.44 212 GLU A C 1
ATOM 1673 O O . GLU A 1 212 ? -13.953 17.843 39.709 1.00 43.44 212 GLU A O 1
ATOM 1678 N N . THR A 1 213 ? -12.948 16.007 38.952 1.00 43.12 213 THR A N 1
ATOM 1679 C CA . THR A 1 213 ? -12.255 15.728 40.229 1.00 43.12 213 THR A CA 1
ATOM 1680 C C . THR A 1 213 ? -10.968 16.527 40.466 1.00 43.12 213 THR A C 1
ATOM 1682 O O . THR A 1 213 ? -10.359 16.388 41.523 1.00 43.12 213 THR A O 1
ATOM 1685 N N . ALA A 1 214 ? -10.514 17.327 39.496 1.00 43.69 214 ALA A N 1
ATOM 1686 C CA . ALA A 1 214 ? -9.307 18.151 39.625 1.00 43.69 214 ALA A CA 1
ATOM 1687 C C . ALA A 1 214 ? -9.596 19.609 40.042 1.00 43.69 214 ALA A C 1
ATOM 1689 O O . ALA A 1 214 ? -8.648 20.371 40.242 1.00 43.69 214 ALA A O 1
ATOM 1690 N N . GLU A 1 215 ? -10.873 19.993 40.161 1.00 45.28 215 GLU A N 1
ATOM 1691 C CA . GLU A 1 215 ? -11.320 21.330 40.592 1.00 45.28 215 GLU A CA 1
ATOM 1692 C C . GLU A 1 215 ? -11.972 21.363 41.993 1.00 45.28 215 GLU A C 1
ATOM 1694 O O . GLU A 1 215 ? -12.436 22.429 42.396 1.00 45.28 215 GLU A O 1
ATOM 1699 N N . ASP A 1 216 ? -11.930 20.263 42.760 1.00 38.31 216 ASP A N 1
ATOM 1700 C CA . ASP A 1 216 ? -12.350 20.213 44.177 1.00 38.31 216 ASP A CA 1
ATOM 1701 C C . ASP A 1 216 ? -11.162 20.118 45.158 1.00 38.31 216 ASP A C 1
ATOM 1703 O O . ASP A 1 216 ? -10.295 19.225 44.989 1.00 38.31 216 ASP A O 1
#

Mean predicted aligned error: 14.02 Å

Foldseek 3Di:
DPDPVVVVVVVVVVVVVVVVVVVVVVVLLVVLVQQAFDPVQLVVLVVVLVVVLVVVVVVVLVVVVVVVPPPCVCSVVVVVVCCDPPHLNVVLSVLCVVLSVLSSVLRRHHFLDPSNLVSQLVSLLSVLVSLLVSLLVVLVVVVVVCVVPDPPPPVSVVSNVVSNVVSVVVSVVSNVVNVVSVVRNVVCNVSSVVSVVVCCVPPVVVVVVVVVVVVD

Solvent-accessible surface area (backbone atoms only — not comparable to full-atom values): 11458 Å² total; per-residue (Å²): 132,86,53,76,62,61,59,48,55,52,51,49,54,49,51,53,52,48,52,50,51,57,52,50,52,54,50,50,49,62,58,32,57,57,29,38,70,36,71,68,47,22,56,53,36,47,54,54,46,53,51,50,51,52,50,51,52,52,50,53,52,51,50,54,54,62,73,56,55,92,64,62,88,51,47,68,60,51,52,53,55,40,57,33,91,85,27,68,61,32,47,53,55,59,66,44,48,64,49,51,53,43,53,25,59,31,45,28,40,14,47,32,37,69,68,27,29,53,40,42,39,52,37,37,54,51,50,28,53,48,52,36,52,50,40,51,52,53,46,50,50,58,48,60,62,44,68,75,75,56,100,54,101,66,60,62,65,53,51,45,54,47,38,53,52,48,28,54,51,53,33,51,59,41,55,59,53,41,53,51,37,52,49,49,28,66,73,28,33,63,58,21,51,54,30,51,52,50,48,47,66,65,56,56,52,55,67,53,56,59,57,64,66,70,77,113

Nearest PDB structures (foldseek):
  1i4t-assembly1_B  TM=2.342E-01  e=1.239E+00  Homo sapiens
  1i4d-assembly1_B  TM=3.307E-01  e=3.564E+00  Homo sapiens
  6h7w-assembly1_M  TM=2.667E-01  e=6.373E+00  Thermochaetoides thermophila DSM 1495

Secondary structure (DSSP, 8-state):
---HHHHHHHHHHHHHHHHHHHHHHHHHHHHHTTTS--HHHHHHHHHHHHHHHHHHHHHHHHHHHHHHTT-TTSHHHHHHHHTSTTSHHHHHHHHHHHHHHHHHHHHHSPTT-HHHHHHHHHHHHHHHHHHHHHHHHHHHHHHHHHTTT---TTHHHHHHHHHHHHHHHHHHHHHHTTHHHHHHHHHHHHHHHHHHHHHHHHHTTHHHHHHHTT--